Protein AF-A0A8H6X1Z1-F1 (afdb_monomer_lite)

Foldseek 3Di:
DDDDDDDDDDDDDDDDDDDDDDDDDDDDDDDDDPPPPPPPPDCVVVVVVVVVDPPPPPDDDDDDDDDDDDPPDPDPPPPPPPDDVLQVVVVVVVVVVVPDDPVVVVVVVVVVQVVCVVVVHDPVRVCCLLVPVDPCCVPDPVSVSVSVSCVPYPVVVVVLVCQLPPDDPDPPDPDDGDNGCNVVSVVVVVVVVVVVVVVVCVVCVVVVPDDPDPPPPDDDDDDDDDDDDD

Secondary structure (DSSP, 8-state):
--------------------PPP----PPPPP----------THHHHHHHHT----PPPPP-------------------PPPPHHHHHHHHHHHHHHTS-HHHHHHHHHHHHHHHHHTT--HHHHHHIIIIISHHHHH-HHHHHHHHHHHTSTHHHHHHHHHHSPPPS-SS--PPPP-TTHHHHHHHHHHHHHHHHHHHHHHHHHHH----SS----------------

Structure (mmCIF, N/CA/C/O backbone):
data_AF-A0A8H6X1Z1-F1
#
_entry.id   AF-A0A8H6X1Z1-F1
#
loop_
_atom_site.group_PDB
_atom_site.id
_atom_site.type_symbol
_atom_site.label_atom_id
_atom_site.label_alt_id
_atom_site.label_comp_id
_atom_site.label_asym_id
_atom_site.label_entity_id
_atom_site.label_seq_id
_atom_site.pdbx_PDB_ins_code
_atom_site.Cartn_x
_atom_site.Cartn_y
_atom_site.Cartn_z
_atom_site.occupancy
_atom_site.B_iso_or_equiv
_atom_site.auth_seq_id
_atom_site.auth_comp_id
_atom_site.auth_asym_id
_atom_site.auth_atom_id
_atom_site.pdbx_PDB_model_num
ATOM 1 N N . MET A 1 1 ? 0.550 -41.439 -60.221 1.00 40.28 1 MET A N 1
ATOM 2 C CA . MET A 1 1 ? 0.041 -40.427 -61.167 1.00 40.28 1 MET A CA 1
ATOM 3 C C . MET A 1 1 ? 0.025 -39.125 -60.383 1.00 40.28 1 MET A C 1
ATOM 5 O O . MET A 1 1 ? -0.785 -39.012 -59.480 1.00 40.28 1 MET A O 1
ATOM 9 N N . SER A 1 2 ? 1.140 -38.395 -60.352 1.00 43.31 2 SER A N 1
ATOM 10 C CA . SER A 1 2 ? 1.583 -37.434 -61.382 1.00 43.31 2 SER A CA 1
ATOM 11 C C . SER A 1 2 ? 0.678 -36.205 -61.398 1.00 43.31 2 SER A C 1
ATOM 13 O O . SER A 1 2 ? -0.503 -36.345 -61.687 1.00 43.31 2 SER A O 1
ATOM 15 N N . ALA A 1 3 ? 1.254 -35.058 -61.027 1.00 44.09 3 ALA A N 1
ATOM 16 C CA . ALA A 1 3 ? 1.284 -33.813 -61.812 1.00 44.09 3 ALA A CA 1
ATOM 17 C C . ALA A 1 3 ? 0.400 -32.767 -61.094 1.00 44.09 3 ALA A C 1
ATOM 19 O O . ALA A 1 3 ? -0.553 -33.152 -60.434 1.00 44.09 3 ALA A O 1
ATOM 20 N N . GLU A 1 4 ? 0.657 -31.464 -61.067 1.00 50.03 4 GLU A N 1
ATOM 21 C CA . GLU A 1 4 ? 1.572 -30.611 -61.820 1.00 50.03 4 GLU A CA 1
ATOM 22 C C . GLU A 1 4 ? 1.648 -29.251 -61.098 1.00 50.03 4 GLU A C 1
ATOM 24 O O . GLU A 1 4 ? 0.761 -28.898 -60.319 1.00 50.03 4 GLU A O 1
ATOM 29 N N . ALA A 1 5 ? 2.719 -28.506 -61.358 1.00 53.69 5 ALA A N 1
ATOM 30 C CA . ALA A 1 5 ? 2.888 -27.113 -60.970 1.00 53.69 5 ALA A CA 1
ATOM 31 C C . ALA A 1 5 ? 2.012 -26.178 -61.829 1.00 53.69 5 ALA A C 1
ATOM 33 O O . ALA A 1 5 ? 1.741 -26.491 -62.986 1.00 53.69 5 ALA A O 1
ATOM 34 N N . SER A 1 6 ? 1.668 -24.989 -61.322 1.00 59.91 6 SER A N 1
ATOM 35 C CA . SER A 1 6 ? 1.423 -23.832 -62.194 1.00 59.91 6 SER A CA 1
ATOM 36 C C . SER A 1 6 ? 1.838 -22.526 -61.520 1.00 59.91 6 SER A C 1
ATOM 38 O O . SER A 1 6 ? 1.185 -22.035 -60.599 1.00 59.91 6 SER A O 1
ATOM 40 N N . ASP A 1 7 ? 2.946 -22.010 -62.033 1.00 51.00 7 ASP A N 1
ATOM 41 C CA . ASP A 1 7 ? 3.397 -20.625 -62.012 1.00 51.00 7 ASP A CA 1
ATOM 42 C C . ASP A 1 7 ? 2.347 -19.663 -62.594 1.00 51.00 7 ASP A C 1
ATOM 44 O O . ASP A 1 7 ? 1.653 -20.012 -63.552 1.00 51.00 7 ASP A O 1
ATOM 48 N N . ALA A 1 8 ? 2.300 -18.434 -62.077 1.00 58.84 8 ALA A N 1
ATOM 49 C CA . ALA A 1 8 ? 1.779 -17.268 -62.794 1.00 58.84 8 ALA A CA 1
ATOM 50 C C . ALA A 1 8 ? 2.384 -15.976 -62.212 1.00 58.84 8 ALA A C 1
ATOM 52 O O . ALA A 1 8 ? 1.930 -15.446 -61.198 1.00 58.84 8 ALA A O 1
ATOM 53 N N . GLU A 1 9 ? 3.432 -15.506 -62.886 1.00 54.31 9 GLU A N 1
ATOM 54 C CA . GLU A 1 9 ? 4.041 -14.177 -62.797 1.00 54.31 9 GLU A CA 1
ATOM 55 C C . GLU A 1 9 ? 3.167 -13.050 -63.396 1.00 54.31 9 GLU A C 1
ATOM 57 O O . GLU A 1 9 ? 2.259 -13.304 -64.189 1.00 54.31 9 GLU A O 1
ATOM 62 N N . ALA A 1 10 ? 3.615 -11.813 -63.109 1.00 45.28 10 ALA A N 1
ATOM 63 C CA . ALA A 1 10 ? 3.478 -10.558 -63.874 1.00 45.28 10 ALA A CA 1
ATOM 64 C C . ALA A 1 10 ? 2.252 -9.670 -63.560 1.00 45.28 10 ALA A C 1
ATOM 66 O O . ALA A 1 10 ? 1.124 -10.135 -63.494 1.00 45.28 10 ALA A O 1
ATOM 67 N N . GLU A 1 11 ? 2.338 -8.343 -63.417 1.00 59.12 11 GLU A N 1
ATOM 68 C CA . GLU A 1 11 ? 3.419 -7.340 -63.364 1.00 59.12 11 GLU A CA 1
ATOM 69 C C . GLU A 1 11 ? 2.766 -5.989 -62.921 1.00 59.12 11 GLU A C 1
ATOM 71 O O . GLU A 1 11 ? 1.537 -5.918 -62.795 1.00 59.12 11 GLU A O 1
ATOM 76 N N . PRO A 1 12 ? 3.535 -4.911 -62.662 1.00 63.50 12 PRO A N 1
ATOM 77 C CA . PRO A 1 12 ? 3.129 -3.745 -61.875 1.00 63.50 12 PRO A CA 1
ATOM 78 C C . PRO A 1 12 ? 2.476 -2.626 -62.703 1.00 63.50 12 PRO A C 1
ATOM 80 O O . PRO A 1 12 ? 2.693 -2.495 -63.907 1.00 63.50 12 PRO A O 1
ATOM 83 N N . ARG A 1 13 ? 1.729 -1.727 -62.043 1.00 47.31 13 ARG A N 1
ATOM 84 C CA . ARG A 1 13 ? 1.228 -0.497 -62.678 1.00 47.31 13 ARG A CA 1
ATOM 85 C C . ARG A 1 13 ? 1.389 0.752 -61.806 1.00 47.31 13 ARG A C 1
ATOM 87 O O . ARG A 1 13 ? 0.625 0.991 -60.883 1.00 47.31 13 ARG A O 1
ATOM 94 N N . ALA A 1 14 ? 2.404 1.520 -62.200 1.00 50.72 14 ALA A N 1
ATOM 95 C CA . ALA A 1 14 ? 2.427 2.962 -62.453 1.00 50.72 14 ALA A CA 1
ATOM 96 C C . ALA A 1 14 ? 1.937 3.968 -61.386 1.00 50.72 14 ALA A C 1
ATOM 98 O O . ALA A 1 14 ? 0.754 4.109 -61.093 1.00 50.72 14 ALA A O 1
ATOM 99 N N . VAL A 1 15 ? 2.911 4.782 -60.971 1.00 51.88 15 VAL A N 1
ATOM 100 C CA . VAL A 1 15 ? 2.828 6.130 -60.380 1.00 51.88 15 VAL A CA 1
ATOM 101 C C . VAL A 1 15 ? 2.297 7.150 -61.412 1.00 51.88 15 VAL A C 1
ATOM 103 O O . VAL A 1 15 ? 2.558 6.991 -62.606 1.00 51.88 15 VAL A O 1
ATOM 106 N N . PRO A 1 16 ? 1.609 8.223 -60.978 1.00 57.78 16 PRO A N 1
ATOM 107 C CA . PRO A 1 16 ? 2.122 9.588 -61.219 1.00 57.78 16 PRO A CA 1
ATOM 108 C C . PRO A 1 16 ? 1.954 10.485 -59.966 1.00 57.78 16 PRO A C 1
ATOM 110 O O . PRO A 1 16 ? 0.946 10.414 -59.277 1.00 57.78 16 PRO A O 1
ATOM 113 N N . SER A 1 17 ? 2.990 11.175 -59.481 1.00 48.72 17 SER A N 1
ATOM 114 C CA . SER A 1 17 ? 3.613 12.423 -59.969 1.00 48.72 17 SER A CA 1
ATOM 115 C C . SER A 1 17 ? 2.935 13.702 -59.440 1.00 48.72 17 SER A C 1
ATOM 117 O O . SER A 1 17 ? 1.886 14.097 -59.926 1.00 48.72 17 SER A O 1
ATOM 119 N N . ALA A 1 18 ? 3.618 14.310 -58.460 1.00 47.62 18 ALA A N 1
ATOM 120 C CA . ALA A 1 18 ? 3.809 15.736 -58.154 1.00 47.62 18 ALA A CA 1
ATOM 121 C C . ALA A 1 18 ? 2.662 16.755 -58.338 1.00 47.62 18 ALA A C 1
ATOM 123 O O . ALA A 1 18 ? 2.270 17.041 -59.463 1.00 47.62 18 A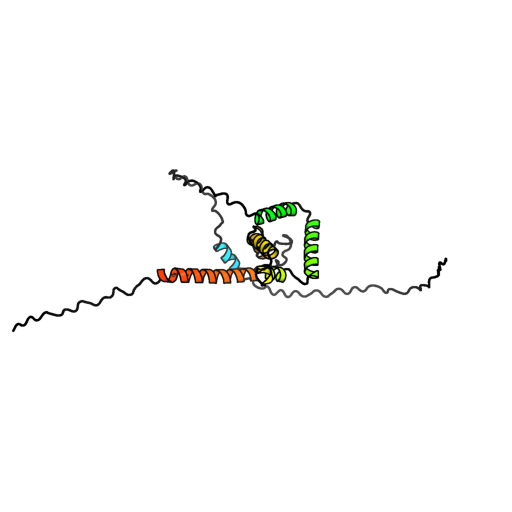LA A O 1
ATOM 124 N N . SER A 1 19 ? 2.335 17.467 -57.249 1.00 43.50 19 SER A N 1
ATOM 125 C CA . SER A 1 19 ? 2.234 18.940 -57.247 1.00 43.50 19 SER A CA 1
ATOM 126 C C . SER A 1 19 ? 2.095 19.514 -55.826 1.00 43.50 19 SER A C 1
ATOM 128 O O . SER A 1 19 ? 1.178 19.153 -55.094 1.00 43.50 19 SER A O 1
ATOM 130 N N . ASP A 1 20 ? 2.999 20.443 -55.514 1.00 46.75 20 ASP A N 1
ATOM 131 C CA . ASP A 1 20 ? 2.788 21.689 -54.766 1.00 46.75 20 ASP A CA 1
ATOM 132 C C . ASP A 1 20 ? 2.433 21.675 -53.270 1.00 46.75 20 ASP A C 1
ATOM 134 O O . ASP A 1 20 ? 1.284 21.739 -52.841 1.00 46.75 20 ASP A O 1
ATOM 138 N N . THR A 1 21 ? 3.493 21.789 -52.468 1.00 58.75 21 THR A N 1
ATOM 139 C CA . THR A 1 21 ? 3.505 22.498 -51.180 1.00 58.75 21 THR A CA 1
ATOM 140 C C . THR A 1 21 ? 3.490 24.024 -51.368 1.00 58.75 21 THR A C 1
ATOM 142 O O . THR A 1 21 ? 4.414 24.552 -51.993 1.00 58.75 21 THR A O 1
ATOM 145 N N . PRO A 1 22 ? 2.544 24.759 -50.755 1.00 68.12 22 PRO A N 1
ATOM 146 C CA . PRO A 1 22 ? 2.687 26.185 -50.455 1.00 68.12 22 PRO A CA 1
ATOM 147 C C . PRO A 1 22 ? 3.369 26.435 -49.085 1.00 68.12 22 PRO A C 1
ATOM 149 O O . PRO A 1 22 ? 3.413 25.536 -48.242 1.00 68.12 22 PRO A O 1
ATOM 152 N N . PRO A 1 23 ? 3.923 27.643 -48.852 1.00 58.22 23 PRO A N 1
ATOM 153 C CA . PRO A 1 23 ? 4.777 27.939 -47.705 1.00 58.22 23 PRO A CA 1
ATOM 154 C C . PRO A 1 23 ? 4.014 28.310 -46.422 1.00 58.22 23 PRO A C 1
ATOM 156 O O . PRO A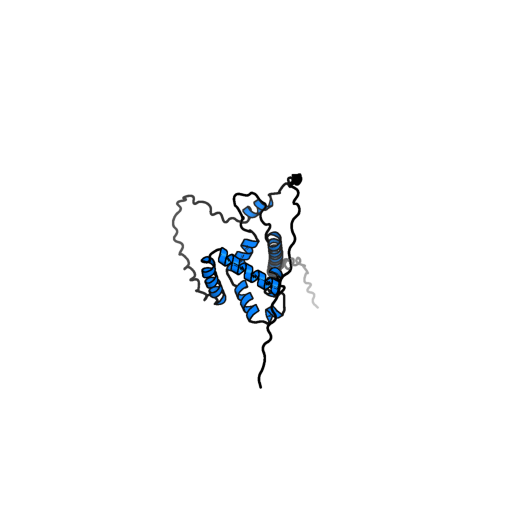 1 23 ? 2.959 28.937 -46.443 1.00 58.22 23 PRO A O 1
ATOM 159 N N . THR A 1 24 ? 4.652 27.953 -45.308 1.00 51.38 24 THR A N 1
ATOM 160 C CA . THR A 1 24 ? 4.590 28.485 -43.939 1.00 51.38 24 THR A CA 1
ATOM 161 C C . THR A 1 24 ? 3.801 29.781 -43.716 1.00 51.38 24 THR A C 1
ATOM 163 O O . THR A 1 24 ? 4.173 30.846 -44.201 1.00 51.38 24 THR A O 1
ATOM 166 N N . THR A 1 25 ? 2.817 29.718 -42.815 1.00 54.53 25 THR A N 1
ATOM 167 C CA . THR A 1 25 ? 2.444 30.828 -41.923 1.00 54.53 25 THR A CA 1
ATOM 168 C C . THR A 1 25 ? 2.326 30.247 -40.513 1.00 54.53 25 THR A C 1
ATOM 170 O O . THR A 1 25 ? 1.416 29.477 -40.229 1.00 54.53 25 THR A O 1
ATOM 173 N N . GLN A 1 26 ? 3.313 30.532 -39.659 1.00 47.84 26 GLN A N 1
ATOM 174 C CA . GLN A 1 26 ? 3.228 30.270 -38.223 1.00 47.84 26 GLN A CA 1
ATOM 175 C C . GLN A 1 26 ? 2.317 31.340 -37.614 1.00 47.84 26 GLN A C 1
ATOM 177 O O . GLN A 1 26 ? 2.722 32.494 -37.495 1.00 47.84 26 GLN A O 1
ATOM 182 N N . GLU A 1 27 ? 1.092 30.968 -37.247 1.00 52.59 27 GLU A N 1
ATOM 183 C CA . GLU A 1 27 ? 0.306 31.734 -36.282 1.00 52.59 27 GLU A CA 1
ATOM 184 C C . GLU A 1 27 ? 0.806 31.394 -34.876 1.00 52.59 27 GLU A C 1
ATOM 186 O O . GLU A 1 27 ? 0.677 30.267 -34.395 1.00 52.59 27 GLU A O 1
ATOM 191 N N . THR A 1 28 ? 1.424 32.378 -34.233 1.00 61.78 28 THR A N 1
ATOM 192 C CA . THR A 1 28 ? 1.761 32.347 -32.812 1.00 61.78 28 THR A CA 1
ATOM 193 C C . THR A 1 28 ? 0.459 32.372 -31.999 1.00 61.78 28 THR A C 1
ATOM 195 O O . THR A 1 28 ? -0.336 33.295 -32.190 1.00 61.78 28 THR A O 1
ATOM 198 N N . PRO A 1 29 ? 0.208 31.405 -31.097 1.00 70.50 29 PRO A N 1
ATOM 199 C CA . PRO A 1 29 ? -0.958 31.444 -30.220 1.00 70.50 29 PRO A CA 1
ATOM 200 C C . PRO A 1 29 ? -0.905 32.672 -29.295 1.00 70.50 29 PRO A C 1
ATOM 202 O O . PRO A 1 29 ? 0.182 32.997 -28.808 1.00 70.50 29 PRO A O 1
ATOM 205 N N . PRO A 1 30 ? -2.037 33.348 -29.026 1.00 67.38 30 PRO A N 1
ATOM 206 C CA . PRO A 1 30 ? -2.081 34.433 -28.053 1.00 67.38 30 PRO A CA 1
ATOM 207 C C . PRO A 1 30 ? -1.704 33.907 -26.664 1.00 67.38 30 PRO A C 1
ATOM 209 O O . PRO A 1 30 ? -2.215 32.876 -26.216 1.00 67.38 30 PRO A O 1
ATOM 212 N N . GLU A 1 31 ? -0.779 34.607 -26.005 1.00 63.84 31 GLU A N 1
ATOM 213 C CA . GLU A 1 31 ? -0.385 34.320 -24.628 1.00 63.84 31 GLU A CA 1
ATOM 214 C C . GLU A 1 31 ? -1.616 34.392 -23.710 1.00 63.84 31 GLU A C 1
ATOM 216 O O . GLU A 1 31 ? -2.388 35.350 -23.802 1.00 63.84 31 GLU A O 1
ATOM 221 N N . PRO A 1 32 ? -1.836 33.400 -22.829 1.00 65.00 32 PRO A N 1
ATOM 222 C CA . PRO A 1 32 ? -2.897 33.493 -21.842 1.00 65.00 32 PRO A CA 1
ATOM 223 C C . PRO A 1 32 ? -2.551 34.593 -20.835 1.00 65.00 32 PRO A C 1
ATOM 225 O O . PRO A 1 32 ? -1.520 34.521 -20.163 1.00 65.00 32 PRO A O 1
ATOM 228 N N . GLU A 1 33 ? -3.427 35.591 -20.720 1.00 63.16 33 GLU A N 1
ATOM 229 C CA . GLU A 1 33 ? -3.426 36.546 -19.614 1.00 63.16 33 GLU A CA 1
ATOM 230 C C . GLU A 1 33 ? -3.560 35.755 -18.306 1.00 63.16 33 GLU A C 1
ATOM 232 O O . GLU A 1 33 ? -4.599 35.165 -18.004 1.00 63.16 33 GLU A O 1
ATOM 237 N N . ILE A 1 34 ? -2.459 35.660 -17.561 1.00 52.88 34 ILE A N 1
ATOM 238 C CA . ILE A 1 34 ? -2.445 35.064 -16.230 1.00 52.88 34 ILE A CA 1
ATOM 239 C C . ILE A 1 34 ? -3.029 36.120 -15.297 1.00 52.88 34 ILE A C 1
ATOM 241 O O . ILE A 1 34 ? -2.318 37.015 -14.843 1.00 52.88 34 ILE A O 1
ATOM 245 N N . ASP A 1 35 ? -4.331 36.010 -15.053 1.00 54.47 35 ASP A N 1
ATOM 246 C CA . ASP A 1 35 ? -5.028 36.715 -13.984 1.00 54.47 35 ASP A CA 1
ATOM 247 C C . ASP A 1 35 ? -4.447 36.231 -12.647 1.00 54.47 35 ASP A C 1
ATOM 249 O O . ASP A 1 35 ? -4.681 35.105 -12.195 1.00 54.47 35 ASP A O 1
ATOM 253 N N . SER A 1 36 ? -3.548 37.034 -12.081 1.00 54.12 36 SER A N 1
ATOM 254 C CA . SER A 1 36 ? -2.911 36.774 -10.797 1.00 54.12 36 SER A CA 1
ATOM 255 C C . SER A 1 36 ? -3.883 37.140 -9.679 1.00 54.12 36 SER A C 1
ATOM 257 O O . SER A 1 36 ? -3.723 38.156 -9.002 1.00 54.12 36 SER A O 1
ATOM 259 N N . GLU A 1 37 ? -4.895 36.300 -9.478 1.00 54.69 37 GLU A N 1
ATOM 260 C CA . GLU A 1 37 ? -5.553 36.202 -8.182 1.00 54.69 37 GLU A CA 1
ATOM 261 C C . GLU A 1 37 ? -4.543 35.556 -7.225 1.00 54.69 37 GLU A C 1
ATOM 263 O O . GLU A 1 37 ? -4.390 34.334 -7.157 1.00 54.69 37 GLU A O 1
ATOM 268 N N . ASP A 1 38 ? -3.776 36.404 -6.538 1.00 53.59 38 ASP A N 1
ATOM 269 C CA . ASP A 1 38 ? -2.970 36.024 -5.384 1.00 53.59 38 ASP A CA 1
ATOM 270 C C . ASP A 1 38 ? -3.917 35.493 -4.294 1.00 53.59 38 ASP A C 1
ATOM 272 O O . ASP A 1 38 ? -4.367 36.220 -3.406 1.00 53.59 38 ASP A O 1
ATOM 276 N N . GLU A 1 39 ? -4.252 34.202 -4.382 1.00 57.88 39 GLU A N 1
ATOM 277 C CA . GLU A 1 39 ? -4.865 33.445 -3.297 1.00 57.88 39 GLU A CA 1
ATOM 278 C C . GLU A 1 39 ? -3.939 33.554 -2.081 1.00 57.88 39 GLU A C 1
ATOM 280 O O . GLU A 1 39 ? -2.865 32.948 -2.018 1.00 57.88 39 GLU A O 1
ATOM 285 N N . TYR A 1 40 ? -4.362 34.374 -1.120 1.00 55.81 40 TYR A N 1
ATOM 286 C CA . TYR A 1 40 ? -3.768 34.528 0.200 1.00 55.81 40 TYR A CA 1
ATOM 287 C C . TYR A 1 40 ? -3.739 33.160 0.897 1.00 55.81 40 TYR A C 1
ATOM 289 O O . TYR A 1 40 ? -4.720 32.729 1.502 1.00 55.81 40 TYR A O 1
ATOM 297 N N . TYR A 1 41 ? -2.622 32.442 0.754 1.00 54.75 41 TYR A N 1
ATOM 298 C CA . TYR A 1 41 ? -2.394 31.166 1.425 1.00 54.75 41 TYR A CA 1
ATOM 299 C C . TYR A 1 41 ? -2.240 31.419 2.926 1.00 54.75 41 TYR A C 1
ATOM 301 O O . TYR A 1 41 ? -1.225 31.944 3.388 1.00 54.75 41 TYR A O 1
ATOM 309 N N . ASP A 1 42 ? -3.269 31.039 3.678 1.00 62.78 42 ASP A N 1
ATOM 310 C CA . ASP A 1 42 ? -3.260 31.007 5.133 1.00 62.78 42 ASP A CA 1
ATOM 311 C C . ASP A 1 42 ? -2.271 29.932 5.614 1.00 62.78 42 ASP A C 1
ATOM 313 O O . ASP A 1 42 ? -2.540 28.731 5.560 1.00 62.78 42 ASP A O 1
ATOM 317 N N . ASN A 1 43 ? -1.087 30.370 6.049 1.00 53.41 43 ASN A N 1
ATOM 318 C CA . ASN A 1 43 ? -0.023 29.492 6.540 1.00 53.41 43 ASN A CA 1
ATOM 319 C C . ASN A 1 43 ? -0.192 29.107 8.024 1.00 53.41 43 ASN A C 1
ATOM 321 O O . ASN A 1 43 ? 0.749 28.603 8.643 1.00 53.41 43 ASN A O 1
ATOM 325 N N . SER A 1 44 ? -1.363 29.357 8.622 1.00 64.56 44 SER A N 1
ATOM 326 C CA . SER A 1 44 ? -1.634 29.027 10.027 1.00 64.56 44 SER A CA 1
ATOM 327 C C . SER A 1 44 ? -1.634 27.517 10.300 1.00 64.56 44 SER A C 1
ATOM 329 O O . SER A 1 44 ? -1.200 27.095 11.374 1.00 64.56 44 SER A O 1
ATOM 331 N N . GLU A 1 45 ? -2.002 26.683 9.320 1.00 55.41 45 GLU A N 1
ATOM 332 C CA . GLU A 1 45 ? -1.960 25.220 9.464 1.00 55.41 45 GLU A CA 1
ATOM 333 C C . GLU A 1 45 ? -0.532 24.646 9.465 1.00 55.41 45 GLU A C 1
ATOM 335 O O . GLU A 1 45 ? -0.276 23.630 10.115 1.00 55.41 45 GLU A O 1
ATOM 340 N N . GLU A 1 46 ? 0.423 25.289 8.780 1.00 57.06 46 GLU A N 1
ATOM 341 C CA . GLU A 1 46 ? 1.821 24.835 8.766 1.00 57.06 46 GLU A CA 1
ATOM 342 C C . GLU A 1 46 ? 2.498 25.096 10.124 1.00 57.06 46 GLU A C 1
ATOM 344 O O . GLU A 1 46 ? 3.225 24.235 10.623 1.00 57.06 46 GLU A O 1
ATOM 349 N N . MET A 1 47 ? 2.159 26.213 10.788 1.00 54.94 47 MET A N 1
ATOM 350 C CA . MET A 1 47 ? 2.617 26.503 12.155 1.00 54.94 47 MET A CA 1
ATOM 351 C C . MET A 1 47 ? 2.016 25.566 13.209 1.00 54.94 47 MET A C 1
ATOM 353 O O . MET A 1 47 ? 2.682 25.254 14.197 1.00 54.94 47 MET A O 1
ATOM 357 N N . LEU A 1 48 ? 0.788 25.075 13.012 1.00 58.47 48 LEU A N 1
ATOM 358 C CA . LEU A 1 48 ? 0.183 24.138 13.961 1.00 58.47 48 LEU A CA 1
ATOM 359 C C . LEU A 1 48 ? 0.890 22.772 13.929 1.00 58.47 48 LEU A C 1
ATOM 361 O O . LEU A 1 48 ? 1.082 22.147 14.969 1.00 58.47 48 LEU A O 1
ATOM 365 N N . TRP A 1 49 ? 1.331 22.315 12.752 1.00 53.69 49 TRP A N 1
ATOM 366 C CA . TRP A 1 49 ? 1.971 21.003 12.610 1.00 53.69 49 TRP A CA 1
ATOM 367 C C . TRP A 1 49 ? 3.409 20.954 13.157 1.00 53.69 49 TRP A C 1
ATOM 369 O O . TRP A 1 49 ? 3.854 19.896 13.601 1.00 53.69 49 TRP A O 1
ATOM 379 N N . GLU A 1 50 ? 4.127 22.083 13.188 1.00 56.97 50 GLU A N 1
ATOM 380 C CA . GLU A 1 50 ? 5.433 22.177 13.863 1.00 56.97 50 GLU A CA 1
ATOM 381 C C . GLU A 1 50 ? 5.309 22.117 15.394 1.00 56.97 50 GLU A C 1
ATOM 383 O O . GLU A 1 50 ? 6.160 21.520 16.052 1.00 56.97 50 GLU A O 1
ATOM 388 N N . ALA A 1 51 ? 4.223 22.645 15.968 1.00 58.34 51 ALA A N 1
ATOM 389 C CA . ALA A 1 51 ? 3.983 22.599 17.413 1.00 58.34 51 ALA A CA 1
ATOM 390 C C . ALA A 1 51 ? 3.684 21.180 17.940 1.00 58.34 51 ALA A C 1
ATOM 392 O O . ALA A 1 51 ? 3.962 20.876 19.098 1.00 58.34 51 ALA A O 1
ATOM 393 N N . LEU A 1 52 ? 3.150 20.298 17.091 1.00 56.72 52 LEU A N 1
ATOM 394 C CA . LEU A 1 52 ? 2.825 18.907 17.431 1.00 56.72 52 LEU A CA 1
ATOM 395 C C . LEU A 1 52 ? 3.993 17.924 17.229 1.00 56.72 52 LEU A C 1
ATOM 397 O O . LEU A 1 52 ? 3.824 16.731 17.476 1.00 56.72 52 LEU A O 1
ATOM 401 N N . ASN A 1 53 ? 5.174 18.391 16.806 1.00 55.62 53 ASN A N 1
ATOM 402 C CA . ASN A 1 53 ? 6.315 17.524 16.505 1.00 55.62 53 ASN A CA 1
ATOM 403 C C . ASN A 1 53 ? 7.595 17.956 17.257 1.00 55.62 53 ASN A C 1
ATOM 405 O O . ASN A 1 53 ? 8.522 18.494 16.647 1.00 55.62 53 ASN A O 1
ATOM 409 N N . PRO A 1 54 ? 7.691 17.726 18.583 1.00 53.44 54 PRO A N 1
ATOM 410 C CA . PRO A 1 54 ? 8.803 18.198 19.416 1.00 53.44 54 PRO A CA 1
ATOM 411 C C . PRO A 1 54 ? 10.133 17.441 19.217 1.00 53.44 54 PRO A C 1
ATOM 413 O O . PRO A 1 54 ? 11.050 17.587 20.019 1.00 53.44 54 PRO A O 1
ATOM 416 N N . SER A 1 55 ? 10.310 16.661 18.148 1.00 48.22 55 SER A N 1
ATOM 417 C CA . SER A 1 55 ? 11.512 15.838 17.923 1.00 48.22 55 SER A CA 1
ATOM 418 C C . SER A 1 55 ? 12.770 16.608 17.487 1.00 48.22 55 SER A C 1
ATOM 420 O O . SER A 1 55 ? 13.665 16.021 16.880 1.00 48.22 55 SER A O 1
ATOM 422 N N . ARG A 1 56 ? 12.896 17.903 17.803 1.00 47.12 56 ARG A N 1
ATOM 423 C CA . ARG A 1 56 ? 14.200 18.576 17.756 1.00 47.12 56 ARG A CA 1
ATOM 424 C C . ARG A 1 56 ? 14.860 18.415 19.131 1.00 47.12 56 ARG A C 1
ATOM 426 O O . ARG A 1 56 ? 14.444 19.110 20.055 1.00 47.12 56 ARG A O 1
ATOM 433 N N . PRO A 1 57 ? 15.865 17.536 19.299 1.00 54.72 57 PRO A N 1
ATOM 434 C CA . PRO A 1 57 ? 16.571 17.444 20.570 1.00 54.72 57 PRO A CA 1
ATOM 435 C C . PRO A 1 57 ? 17.228 18.801 20.877 1.00 54.72 57 PRO A C 1
ATOM 437 O O . PRO A 1 57 ? 17.844 19.390 19.977 1.00 54.72 57 PRO A O 1
ATOM 440 N N . PRO A 1 58 ? 17.083 19.344 22.099 1.00 48.28 58 PRO A N 1
ATOM 441 C CA . PRO A 1 58 ? 17.800 20.548 22.485 1.00 48.28 58 PRO A CA 1
ATOM 442 C C . PRO A 1 58 ? 19.307 20.272 22.454 1.00 48.28 58 PRO A C 1
ATOM 444 O O . PRO A 1 58 ? 19.775 19.238 22.930 1.00 48.28 58 PRO A O 1
ATOM 447 N N . SER A 1 59 ? 20.068 21.196 21.864 1.00 49.81 59 SER A N 1
ATOM 448 C CA . SER A 1 59 ? 21.532 21.161 21.885 1.00 49.81 59 SER A CA 1
ATOM 449 C C . SER A 1 59 ? 22.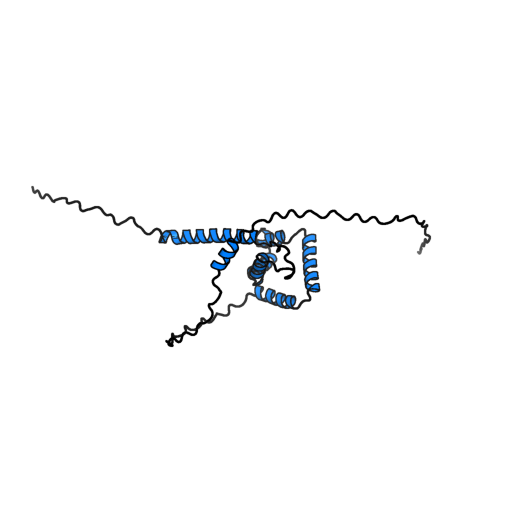049 21.047 23.327 1.00 49.81 59 SER A C 1
ATOM 451 O O . SER A 1 59 ? 21.522 21.737 24.204 1.00 49.81 59 SER A O 1
ATOM 453 N N . PRO A 1 60 ? 23.090 20.238 23.587 1.00 48.44 60 PRO A N 1
ATOM 454 C CA . PRO A 1 60 ? 23.579 20.008 24.939 1.00 48.44 60 PRO A CA 1
ATOM 455 C C . PRO A 1 60 ? 24.264 21.265 25.483 1.00 48.44 60 PRO A C 1
ATOM 457 O O . PRO A 1 60 ? 25.293 21.710 24.973 1.00 48.44 60 PRO A O 1
ATOM 460 N N . THR A 1 61 ? 23.700 21.839 26.542 1.00 46.09 61 THR A N 1
ATOM 461 C CA . THR A 1 61 ? 24.426 22.744 27.438 1.00 46.09 61 THR A CA 1
ATOM 462 C C . THR A 1 61 ? 25.270 21.910 28.402 1.00 46.09 61 THR A C 1
ATOM 464 O O . THR A 1 61 ? 24.738 20.949 28.960 1.00 46.09 61 THR A O 1
ATOM 467 N N . PRO A 1 62 ? 26.546 22.253 28.656 1.00 44.50 62 PRO A N 1
ATOM 468 C CA . PRO A 1 62 ? 27.356 21.530 29.623 1.00 44.50 62 PRO A CA 1
ATOM 469 C C . PRO A 1 62 ? 26.907 21.933 31.031 1.00 44.50 62 PRO A C 1
ATOM 471 O O . PRO A 1 62 ? 27.224 23.024 31.503 1.00 44.50 62 PRO A O 1
ATOM 474 N N . SER A 1 63 ? 26.138 21.066 31.686 1.00 44.88 63 SER A N 1
ATOM 475 C CA . SER A 1 63 ? 25.849 21.169 33.114 1.00 44.88 63 SER A CA 1
ATOM 476 C C . SER A 1 63 ? 26.539 20.006 33.811 1.00 44.88 63 SER A C 1
ATOM 478 O O . SER A 1 63 ? 26.204 18.847 33.594 1.00 44.88 63 SER A O 1
ATOM 480 N N . ILE A 1 64 ? 27.574 20.351 34.572 1.00 52.94 64 ILE A N 1
ATOM 481 C CA . ILE A 1 64 ? 28.262 19.479 35.516 1.00 52.94 64 ILE A CA 1
ATOM 482 C C . ILE A 1 64 ? 27.276 19.259 36.662 1.00 52.94 64 ILE A C 1
ATOM 484 O O . ILE A 1 64 ? 27.016 20.195 37.416 1.00 52.94 64 ILE A O 1
ATOM 488 N N . HIS A 1 65 ? 26.704 18.063 36.759 1.00 46.28 65 HIS A N 1
ATOM 489 C CA . HIS A 1 65 ? 25.985 17.623 37.946 1.00 46.28 65 HIS A CA 1
ATOM 490 C C . HIS A 1 65 ? 26.232 16.135 38.179 1.00 46.28 65 HIS A C 1
ATOM 492 O O . HIS A 1 65 ? 26.287 15.355 37.232 1.00 46.28 65 HIS A O 1
ATOM 498 N N . ASP A 1 66 ? 26.468 15.841 39.454 1.00 50.09 66 ASP A N 1
ATOM 499 C CA . ASP A 1 66 ? 27.030 14.630 40.034 1.00 50.09 66 ASP A CA 1
ATOM 500 C C . ASP A 1 66 ? 26.400 13.314 39.564 1.00 50.09 66 ASP A C 1
ATOM 502 O O . ASP A 1 66 ? 25.184 13.182 39.429 1.00 50.09 66 ASP A O 1
ATOM 506 N N . GLU A 1 67 ? 27.285 12.340 39.355 1.00 56.16 67 GLU A N 1
ATOM 507 C CA . GLU A 1 67 ? 26.987 10.947 39.047 1.00 56.16 67 GLU A CA 1
ATOM 508 C C . GLU A 1 67 ? 26.395 10.256 40.284 1.00 56.16 67 GLU A C 1
ATOM 510 O O . GLU A 1 67 ? 27.117 9.874 41.207 1.00 56.16 67 GLU A O 1
ATOM 515 N N . GLU A 1 68 ? 25.075 10.081 40.303 1.00 56.12 68 GLU A N 1
ATOM 516 C CA . GLU A 1 68 ? 24.447 9.009 41.073 1.00 56.12 68 GLU A CA 1
ATOM 517 C C . GLU A 1 68 ? 24.204 7.835 40.114 1.00 56.12 68 GLU A C 1
ATOM 519 O O . GLU A 1 68 ? 23.374 7.913 39.210 1.00 56.12 68 GLU A O 1
ATOM 524 N N . ASP A 1 69 ? 25.003 6.776 40.289 1.00 54.78 69 ASP A N 1
ATOM 525 C CA . ASP A 1 69 ? 24.908 5.480 39.607 1.00 54.78 69 ASP A CA 1
ATOM 526 C C . ASP A 1 69 ? 23.523 4.854 39.858 1.00 54.78 69 ASP A C 1
ATOM 528 O O . ASP A 1 69 ? 23.303 4.120 40.827 1.00 54.78 69 ASP A O 1
ATOM 532 N N . GLU A 1 70 ? 22.565 5.153 38.982 1.00 64.81 70 GLU A N 1
ATOM 533 C CA . GLU A 1 70 ? 21.312 4.414 38.884 1.00 64.81 70 GLU A CA 1
ATOM 534 C C . GLU A 1 70 ? 21.609 3.070 38.186 1.00 64.81 70 GLU A C 1
ATOM 536 O O . GLU A 1 70 ? 22.159 3.066 37.078 1.00 64.81 70 GLU A O 1
ATOM 541 N N . PRO A 1 71 ? 21.312 1.910 38.805 1.00 58.06 71 PRO A N 1
ATOM 542 C CA . PRO A 1 71 ? 21.551 0.618 38.179 1.00 58.06 71 PRO A CA 1
ATOM 543 C C . PRO A 1 71 ? 20.743 0.519 36.884 1.00 58.06 71 PRO A C 1
ATOM 545 O O . PRO A 1 71 ? 19.520 0.416 36.925 1.00 58.06 71 PRO A O 1
ATOM 548 N N . LEU A 1 72 ? 21.442 0.555 35.746 1.00 57.62 72 LEU A N 1
ATOM 549 C CA . LEU A 1 72 ? 20.877 0.317 34.421 1.00 57.62 72 LEU A CA 1
ATOM 550 C C . LEU A 1 72 ? 20.035 -0.960 34.471 1.00 57.62 72 LEU A C 1
ATOM 552 O O . LEU A 1 72 ? 20.578 -2.053 34.664 1.00 57.62 72 LEU A O 1
ATOM 556 N N . GLU A 1 73 ? 18.717 -0.818 34.315 1.00 57.88 73 GLU A N 1
ATOM 557 C CA . GLU A 1 73 ? 17.851 -1.969 34.096 1.00 57.88 73 GLU A CA 1
ATOM 558 C C . GLU A 1 73 ? 18.420 -2.764 32.912 1.00 57.88 73 GLU A C 1
ATOM 560 O O . GLU A 1 73 ? 18.804 -2.162 31.899 1.00 57.88 73 GLU A O 1
ATOM 565 N N . PRO A 1 74 ? 18.572 -4.094 33.043 1.00 47.38 74 PRO A N 1
ATOM 566 C CA . PRO A 1 74 ? 19.133 -4.904 31.977 1.00 47.38 74 PRO A CA 1
ATOM 567 C C . PRO A 1 74 ? 18.284 -4.681 30.731 1.00 47.38 74 PRO A C 1
ATOM 569 O O . PRO A 1 74 ? 17.078 -4.916 30.758 1.00 47.38 74 PRO A O 1
ATOM 572 N N . ALA A 1 75 ? 18.929 -4.181 29.673 1.00 57.81 75 ALA A N 1
ATOM 573 C CA . ALA A 1 75 ? 18.323 -3.990 28.368 1.00 57.81 75 ALA A CA 1
ATOM 574 C C . ALA A 1 75 ? 17.529 -5.250 28.029 1.00 57.81 75 ALA A C 1
ATOM 576 O O . ALA A 1 75 ? 18.118 -6.328 27.940 1.00 57.81 75 ALA A O 1
ATOM 577 N N . GLU A 1 76 ? 16.206 -5.108 27.917 1.00 57.03 76 GLU A N 1
ATOM 578 C CA . GLU A 1 76 ? 15.334 -6.195 27.503 1.00 57.03 76 GLU A CA 1
ATOM 579 C C . GLU A 1 76 ? 15.920 -6.772 26.216 1.00 57.03 76 GLU A C 1
ATOM 581 O O . GLU A 1 76 ? 16.009 -6.087 25.191 1.00 57.03 76 GLU A O 1
ATOM 586 N N . GLU A 1 77 ? 16.418 -8.006 26.303 1.00 54.03 77 GLU A N 1
ATOM 587 C CA . GLU A 1 77 ? 16.855 -8.770 25.150 1.00 54.03 77 GLU A CA 1
ATOM 588 C C . GLU A 1 77 ? 15.643 -8.828 24.220 1.00 54.03 77 GLU A C 1
ATOM 590 O O . GLU A 1 77 ? 14.657 -9.500 24.520 1.00 54.03 77 GLU A O 1
ATOM 595 N N . GLN A 1 78 ? 15.675 -8.046 23.135 1.00 54.44 78 GLN A N 1
ATOM 596 C CA . GLN A 1 78 ? 14.699 -8.161 22.061 1.00 54.44 78 GLN A CA 1
ATOM 597 C C . GLN A 1 78 ? 14.766 -9.607 21.595 1.00 54.44 78 GLN A C 1
ATOM 599 O O . GLN A 1 78 ? 15.716 -9.995 20.918 1.00 54.44 78 GLN A O 1
ATOM 604 N N . GLU A 1 79 ? 13.794 -10.415 22.019 1.00 49.75 79 GLU A N 1
ATOM 605 C CA . GLU A 1 79 ? 13.627 -11.763 21.508 1.00 49.75 79 GLU A CA 1
ATOM 606 C C . GLU A 1 79 ? 13.607 -11.647 19.982 1.00 49.75 79 GLU A C 1
ATOM 608 O O . GLU A 1 79 ? 12.760 -10.944 19.424 1.00 49.75 79 GLU A O 1
ATOM 613 N N . ASP A 1 80 ? 14.579 -12.280 19.318 1.00 58.44 80 ASP A N 1
ATOM 614 C CA . ASP A 1 80 ? 14.659 -12.377 17.863 1.00 58.44 80 ASP A CA 1
ATOM 615 C C . ASP A 1 80 ? 13.404 -13.110 17.368 1.00 58.44 80 ASP A C 1
ATOM 617 O O . ASP A 1 80 ? 13.383 -14.333 17.190 1.00 58.44 80 ASP A O 1
ATOM 621 N N . VAL A 1 81 ? 12.309 -12.368 17.189 1.00 63.34 81 VAL A N 1
ATOM 622 C CA . VAL A 1 81 ? 11.077 -12.897 16.618 1.00 63.34 81 VAL A CA 1
ATOM 623 C C . VAL A 1 81 ? 11.431 -13.333 15.199 1.00 63.34 81 VAL A C 1
ATOM 625 O O . VAL A 1 81 ? 11.829 -12.489 14.389 1.00 63.34 81 VAL A O 1
ATOM 628 N N . PRO A 1 82 ? 11.309 -14.631 14.866 1.00 66.25 82 PRO A N 1
ATOM 629 C CA . PRO A 1 82 ? 11.718 -15.124 13.564 1.00 66.25 82 PRO A CA 1
ATOM 630 C C . PRO A 1 82 ? 10.941 -14.384 12.478 1.00 66.25 82 PRO A C 1
ATOM 632 O O . PRO A 1 82 ? 9.707 -14.416 12.437 1.00 66.25 82 PRO A O 1
ATOM 635 N N . GLU A 1 83 ? 11.685 -13.697 11.610 1.00 69.44 83 GLU A N 1
ATOM 636 C CA . GLU A 1 83 ? 11.112 -12.876 10.554 1.00 69.44 83 GLU A CA 1
ATOM 637 C C . GLU A 1 83 ? 10.191 -13.725 9.676 1.00 69.44 83 GLU A C 1
ATOM 639 O O . GLU A 1 83 ? 10.529 -14.826 9.228 1.00 69.44 83 GLU A O 1
ATOM 644 N N . SER A 1 84 ? 8.987 -13.210 9.439 1.00 78.62 84 SER A N 1
ATOM 645 C CA . SER A 1 84 ? 8.011 -13.921 8.632 1.00 78.62 84 SER A CA 1
ATOM 646 C C . SER A 1 84 ? 8.571 -14.171 7.223 1.00 78.62 84 SER A C 1
ATOM 648 O O . SER A 1 84 ? 9.090 -13.236 6.602 1.00 78.62 84 SER A O 1
ATOM 650 N N . PRO A 1 85 ? 8.418 -15.380 6.644 1.00 81.56 85 PRO A N 1
ATOM 651 C CA . PRO A 1 85 ? 8.958 -15.694 5.316 1.00 81.56 85 PRO A CA 1
ATOM 652 C C . PRO A 1 85 ? 8.434 -14.755 4.215 1.00 81.56 85 PRO A C 1
ATOM 654 O O . PRO A 1 85 ? 9.073 -14.594 3.173 1.00 81.56 85 PRO A O 1
ATOM 657 N N . PHE A 1 86 ? 7.282 -14.113 4.443 1.00 79.81 86 PHE A N 1
ATOM 658 C CA . PHE A 1 86 ? 6.706 -13.114 3.542 1.00 79.81 86 PHE A CA 1
ATOM 659 C C . PHE A 1 86 ? 7.574 -11.853 3.449 1.00 79.81 86 PHE A C 1
ATOM 661 O O . PHE A 1 86 ? 7.828 -11.367 2.346 1.00 79.81 86 PHE A O 1
ATOM 668 N N . VAL A 1 87 ? 8.051 -11.356 4.592 1.00 81.00 87 VAL A N 1
ATOM 669 C CA . VAL A 1 87 ? 8.858 -10.131 4.693 1.00 81.00 87 VAL A CA 1
ATOM 670 C C . VAL A 1 87 ? 10.243 -10.375 4.100 1.00 81.00 87 VAL A C 1
ATOM 672 O O . VAL A 1 87 ? 10.694 -9.602 3.255 1.00 81.00 87 VAL A O 1
ATOM 675 N N . ALA A 1 88 ? 10.851 -11.526 4.409 1.00 86.19 88 ALA A N 1
ATOM 676 C CA . ALA A 1 88 ? 12.144 -11.923 3.857 1.00 86.19 88 ALA A CA 1
ATOM 677 C C . ALA A 1 88 ? 12.140 -11.975 2.316 1.00 86.19 88 ALA A C 1
ATOM 679 O O . ALA A 1 88 ? 13.060 -11.478 1.664 1.00 86.19 88 ALA A O 1
ATOM 680 N N . ARG A 1 89 ? 11.082 -12.528 1.697 1.00 87.88 89 ARG A N 1
ATOM 681 C CA . ARG A 1 89 ? 10.964 -12.562 0.228 1.00 87.88 89 ARG A CA 1
ATOM 682 C C . ARG A 1 89 ? 10.914 -11.158 -0.373 1.00 87.88 89 ARG A C 1
ATOM 684 O O . ARG A 1 89 ? 11.579 -10.914 -1.379 1.00 87.88 89 ARG A O 1
ATOM 691 N N . THR A 1 90 ? 10.107 -10.267 0.197 1.00 89.12 90 THR A N 1
ATOM 692 C CA . THR A 1 90 ? 9.967 -8.897 -0.313 1.00 89.12 90 THR A CA 1
ATOM 693 C C . THR A 1 90 ? 11.264 -8.113 -0.137 1.00 89.12 90 THR A C 1
ATOM 695 O O . THR A 1 90 ? 11.704 -7.490 -1.099 1.00 89.12 90 THR A O 1
ATOM 698 N N . ARG A 1 91 ? 11.952 -8.248 1.005 1.00 87.19 91 ARG A N 1
ATOM 699 C CA . ARG A 1 91 ? 13.267 -7.631 1.243 1.00 87.19 91 ARG A CA 1
ATOM 700 C C . ARG A 1 91 ? 14.327 -8.106 0.244 1.00 87.19 91 ARG A C 1
ATOM 702 O O . ARG A 1 91 ? 15.070 -7.291 -0.294 1.00 87.19 91 ARG A O 1
ATOM 709 N N . ASN A 1 92 ? 14.360 -9.400 -0.072 1.00 90.06 92 ASN A N 1
ATOM 710 C CA . ASN A 1 92 ? 15.286 -9.931 -1.078 1.00 90.06 92 ASN A CA 1
ATOM 711 C C . ASN A 1 92 ? 14.998 -9.374 -2.478 1.00 90.06 92 ASN A C 1
ATOM 713 O O . ASN A 1 92 ? 15.920 -9.003 -3.198 1.00 90.06 92 ASN A O 1
ATOM 717 N N . LEU A 1 93 ? 13.720 -9.286 -2.867 1.00 91.12 93 LEU A N 1
ATOM 718 C CA . LEU A 1 93 ? 13.341 -8.663 -4.138 1.00 91.12 93 LEU A CA 1
ATOM 719 C C . LEU A 1 93 ? 13.680 -7.171 -4.154 1.00 91.12 93 LEU A C 1
ATOM 721 O O . LEU A 1 93 ? 14.146 -6.676 -5.171 1.00 91.12 93 LEU A O 1
ATOM 725 N N . ARG A 1 94 ? 13.483 -6.470 -3.035 1.00 89.69 94 ARG A N 1
ATOM 726 C CA . ARG A 1 94 ? 13.839 -5.060 -2.875 1.00 89.69 94 ARG A CA 1
ATOM 727 C C . ARG A 1 94 ? 15.328 -4.832 -3.121 1.00 89.69 94 ARG A C 1
ATOM 729 O O . ARG A 1 94 ? 15.650 -3.964 -3.917 1.00 89.69 94 ARG A O 1
ATOM 736 N N . ALA A 1 95 ? 16.200 -5.643 -2.521 1.00 90.62 95 ALA A N 1
ATOM 737 C CA . ALA A 1 95 ? 17.645 -5.543 -2.728 1.00 90.62 95 ALA A CA 1
ATOM 738 C C . ALA A 1 95 ? 18.023 -5.693 -4.210 1.00 90.62 95 ALA A C 1
ATOM 740 O O . ALA A 1 95 ? 18.752 -4.869 -4.745 1.00 90.62 95 ALA A O 1
ATOM 741 N N . VAL A 1 96 ? 17.443 -6.681 -4.902 1.00 92.06 96 VAL A N 1
ATOM 742 C CA . VAL A 1 96 ? 17.655 -6.852 -6.349 1.00 92.06 96 VAL A CA 1
ATOM 743 C C . VAL A 1 96 ? 17.166 -5.633 -7.132 1.00 92.06 96 VAL A C 1
ATOM 745 O O . VAL A 1 96 ? 17.825 -5.202 -8.068 1.00 92.06 96 VAL A O 1
ATOM 748 N N . LEU A 1 97 ? 16.006 -5.083 -6.765 1.00 91.88 97 LEU A N 1
ATOM 749 C CA . LEU A 1 97 ? 15.417 -3.922 -7.429 1.00 91.88 97 LEU A CA 1
ATOM 750 C C . LEU A 1 97 ? 16.174 -2.613 -7.168 1.00 91.88 97 LEU A C 1
ATOM 752 O O . LEU A 1 97 ? 16.112 -1.728 -8.013 1.00 91.88 97 LEU A O 1
ATOM 756 N N . ASP A 1 98 ? 16.853 -2.475 -6.031 1.00 91.12 98 ASP A N 1
ATOM 757 C CA . ASP A 1 98 ? 17.641 -1.281 -5.705 1.00 91.12 98 ASP A CA 1
ATOM 758 C C . ASP A 1 98 ? 18.961 -1.230 -6.506 1.00 91.12 98 ASP A C 1
ATOM 760 O O . ASP A 1 98 ? 19.466 -0.142 -6.773 1.00 91.12 98 ASP A O 1
ATOM 764 N N . ASP A 1 99 ? 19.474 -2.383 -6.955 1.00 93.25 99 ASP A N 1
ATOM 765 C CA . ASP A 1 99 ? 20.664 -2.488 -7.818 1.00 93.25 99 ASP A CA 1
ATOM 766 C C . ASP A 1 99 ? 20.344 -2.374 -9.325 1.00 93.25 99 ASP A C 1
ATOM 768 O O . ASP A 1 99 ? 21.243 -2.420 -10.172 1.00 93.25 99 ASP A O 1
ATOM 772 N N . LEU A 1 100 ? 19.063 -2.259 -9.687 1.00 94.06 100 LEU A N 1
ATOM 773 C CA . LEU A 1 100 ? 18.616 -2.226 -11.076 1.00 94.06 100 LEU A CA 1
ATOM 774 C C . LEU A 1 100 ? 18.826 -0.842 -11.725 1.00 94.06 100 LEU A C 1
ATOM 776 O O . LEU A 1 100 ? 18.555 0.178 -11.091 1.00 94.06 100 LEU A O 1
ATOM 780 N N . PRO A 1 101 ? 19.199 -0.773 -13.018 1.00 95.88 101 PRO A N 1
ATOM 781 C CA . PRO A 1 101 ? 19.153 0.478 -13.772 1.00 95.88 101 PRO A CA 1
ATOM 782 C C . PRO A 1 101 ? 17.725 1.038 -13.861 1.00 95.88 101 PRO A C 1
ATOM 784 O O . PRO A 1 101 ? 16.772 0.280 -14.057 1.00 95.88 101 PRO A O 1
ATOM 787 N N . GLU A 1 102 ? 17.580 2.366 -13.799 1.00 92.69 102 GLU A N 1
ATOM 788 C CA . GLU A 1 102 ? 16.272 3.048 -13.869 1.00 92.69 102 GLU A CA 1
ATOM 789 C C . GLU A 1 102 ? 15.489 2.693 -15.146 1.00 92.69 102 GLU A C 1
ATOM 791 O O . GLU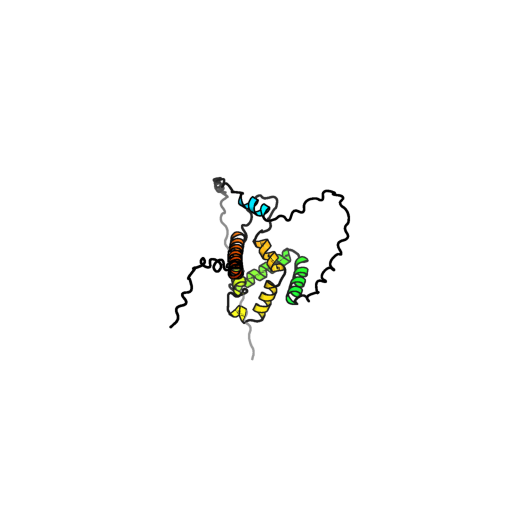 A 1 102 ? 14.296 2.416 -15.070 1.00 92.69 102 GLU A O 1
ATOM 796 N N . ASP A 1 103 ? 16.160 2.578 -16.298 1.00 95.31 103 ASP A N 1
ATOM 797 C CA . ASP A 1 103 ? 15.515 2.194 -17.566 1.00 95.31 103 ASP A CA 1
ATOM 798 C C . ASP A 1 103 ? 14.916 0.771 -17.511 1.00 95.31 103 ASP A C 1
ATOM 800 O O . ASP A 1 103 ? 13.865 0.485 -18.097 1.00 95.31 103 ASP A O 1
ATOM 804 N N . GLU A 1 104 ? 15.565 -0.147 -16.782 1.00 95.69 104 GLU A N 1
ATOM 805 C CA . GLU A 1 104 ? 15.058 -1.511 -16.591 1.00 95.69 104 GLU A CA 1
ATOM 806 C C . GLU A 1 104 ? 13.878 -1.524 -15.610 1.00 95.69 104 GLU A C 1
ATOM 808 O O . GLU A 1 104 ? 12.904 -2.255 -15.814 1.00 95.69 104 GLU A O 1
ATOM 813 N N . MET A 1 105 ? 13.937 -0.697 -14.561 1.00 94.75 105 MET A N 1
ATOM 814 C CA . MET A 1 105 ? 12.824 -0.503 -13.632 1.00 94.75 105 MET A CA 1
ATOM 815 C C . MET A 1 105 ? 11.597 0.072 -14.347 1.00 94.75 105 MET A C 1
ATOM 817 O O . MET A 1 105 ? 10.498 -0.465 -14.200 1.00 94.75 105 MET A O 1
ATOM 821 N N . GLU A 1 106 ? 11.781 1.116 -15.155 1.00 95.44 106 GLU A N 1
ATOM 822 C CA . GLU A 1 106 ? 10.722 1.725 -15.962 1.00 95.44 106 GLU A CA 1
ATOM 823 C C . GLU A 1 106 ? 10.083 0.689 -16.891 1.00 95.44 106 GLU A C 1
ATOM 825 O O . GLU A 1 106 ? 8.864 0.518 -16.880 1.00 95.44 106 GLU A O 1
ATOM 830 N N . SER A 1 107 ? 10.900 -0.085 -17.609 1.00 97.12 107 SER A N 1
ATOM 831 C CA . SER A 1 107 ? 10.419 -1.144 -18.504 1.00 97.12 107 SER A CA 1
ATOM 832 C C . SER A 1 107 ? 9.573 -2.193 -17.768 1.00 97.12 107 SER A C 1
ATOM 834 O O . SER A 1 107 ? 8.531 -2.622 -18.267 1.00 97.12 107 SER A O 1
ATOM 836 N N . LYS A 1 108 ? 9.982 -2.596 -16.556 1.00 96.12 108 LYS A N 1
ATOM 837 C CA . LYS A 1 108 ? 9.213 -3.535 -15.719 1.00 96.12 108 LYS A CA 1
ATOM 838 C C . LYS A 1 108 ? 7.896 -2.931 -15.241 1.00 96.12 108 LYS A C 1
ATOM 840 O O . LYS A 1 108 ? 6.893 -3.641 -15.207 1.00 96.12 108 LYS A O 1
ATOM 845 N N . LEU A 1 109 ? 7.886 -1.650 -14.873 1.00 96.06 109 LEU A N 1
ATOM 846 C CA . LEU A 1 109 ? 6.671 -0.954 -14.451 1.00 96.06 109 LEU A CA 1
ATOM 847 C C . LEU A 1 109 ? 5.676 -0.820 -15.606 1.00 96.06 109 LEU A C 1
ATOM 849 O O . LEU A 1 109 ? 4.513 -1.169 -15.423 1.00 96.06 109 LEU A O 1
ATOM 853 N N . LEU A 1 110 ? 6.131 -0.395 -16.787 1.00 97.62 110 LEU A N 1
ATOM 854 C CA . LEU A 1 110 ? 5.287 -0.288 -17.980 1.00 97.62 110 LEU A CA 1
ATOM 855 C C . LEU A 1 110 ? 4.679 -1.639 -18.356 1.00 97.62 110 LEU A C 1
ATOM 857 O O . LEU A 1 110 ? 3.472 -1.727 -18.537 1.00 97.62 110 LEU A O 1
ATOM 861 N N . HIS A 1 111 ? 5.472 -2.712 -18.331 1.00 97.81 111 HIS A N 1
ATOM 862 C CA . HIS A 1 111 ? 4.957 -4.053 -18.606 1.00 97.81 111 HIS A CA 1
ATOM 863 C C . HIS A 1 111 ? 3.833 -4.480 -17.644 1.00 97.81 111 HIS A C 1
ATOM 865 O O . HIS A 1 111 ? 2.874 -5.134 -18.052 1.00 97.81 111 HIS A O 1
ATOM 871 N N . VAL A 1 112 ? 3.933 -4.118 -16.359 1.00 97.19 112 VAL A N 1
ATOM 872 C CA . VAL A 1 112 ? 2.866 -4.393 -15.385 1.00 97.19 112 VAL A CA 1
ATOM 873 C C . VAL A 1 112 ? 1.625 -3.550 -15.677 1.00 97.19 112 VAL A C 1
ATOM 875 O O . VAL A 1 112 ? 0.522 -4.080 -15.579 1.00 97.19 112 VAL A O 1
ATOM 878 N N . LEU A 1 113 ? 1.788 -2.275 -16.039 1.00 97.31 113 LEU A N 1
ATOM 879 C CA . LEU A 1 113 ? 0.669 -1.396 -16.388 1.00 97.31 113 LEU A CA 1
ATOM 880 C C . LEU A 1 113 ? -0.063 -1.884 -17.645 1.00 97.31 113 LEU A C 1
ATOM 882 O O . LEU A 1 113 ? -1.283 -2.002 -17.612 1.00 97.31 113 LEU A O 1
ATOM 886 N N . ASP A 1 114 ? 0.669 -2.282 -18.684 1.00 97.75 114 ASP A N 1
ATOM 887 C CA . ASP A 1 114 ? 0.084 -2.832 -19.911 1.00 97.75 114 ASP A CA 1
ATOM 888 C C . ASP A 1 114 ? -0.725 -4.107 -19.618 1.00 97.75 114 ASP A C 1
ATOM 890 O O . ASP A 1 114 ? -1.858 -4.259 -20.069 1.00 97.75 114 ASP A O 1
ATOM 894 N N . ALA A 1 115 ? -0.192 -5.008 -18.783 1.00 97.81 115 ALA A N 1
ATOM 895 C CA . ALA A 1 115 ? -0.909 -6.218 -18.375 1.00 97.81 115 ALA A CA 1
ATOM 896 C C . ALA A 1 115 ? -2.181 -5.913 -17.556 1.00 97.81 115 ALA A C 1
ATOM 898 O O . ALA A 1 115 ? -3.160 -6.668 -17.591 1.00 97.81 115 ALA A O 1
ATOM 899 N N . MET A 1 116 ? -2.183 -4.823 -16.789 1.00 96.88 116 MET A N 1
ATOM 900 C CA . MET A 1 116 ? -3.364 -4.363 -16.061 1.00 96.88 116 MET A CA 1
ATOM 901 C C . MET A 1 116 ? -4.422 -3.813 -17.026 1.00 96.88 116 MET A C 1
ATOM 903 O O . MET A 1 116 ? -5.580 -4.236 -16.954 1.00 96.88 116 MET A O 1
ATOM 907 N N . ASP A 1 117 ? -4.013 -3.003 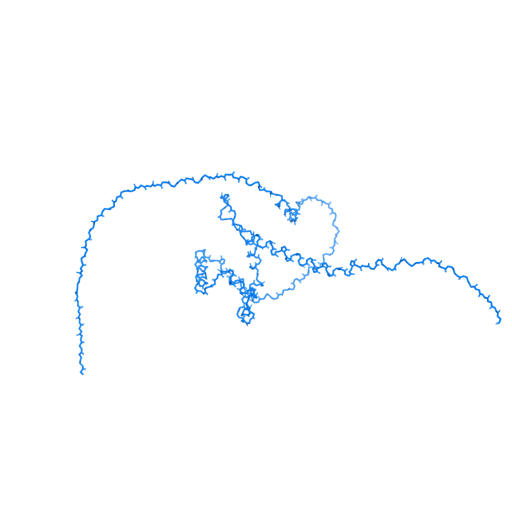-18.002 1.00 95.81 117 ASP A N 1
ATOM 908 C CA . ASP A 1 117 ? -4.897 -2.470 -19.040 1.00 95.81 117 ASP A CA 1
ATOM 909 C C . ASP A 1 117 ? -5.521 -3.591 -19.891 1.00 95.81 117 ASP A C 1
ATOM 911 O O . ASP A 1 117 ? -6.738 -3.618 -20.095 1.00 95.81 117 ASP A O 1
ATOM 915 N N . GLU A 1 118 ? -4.729 -4.586 -20.305 1.00 97.12 118 GLU A N 1
ATOM 916 C CA . GLU A 1 118 ? -5.206 -5.772 -21.035 1.00 97.12 118 GLU A CA 1
ATOM 917 C C . GLU A 1 118 ? -6.243 -6.586 -20.246 1.00 97.12 118 GLU A C 1
ATOM 919 O O . GLU A 1 118 ? -7.139 -7.208 -20.826 1.00 97.12 118 GLU A O 1
ATOM 924 N N . THR A 1 119 ? -6.139 -6.591 -18.914 1.00 95.88 119 THR A N 1
ATOM 925 C CA . THR A 1 119 ? -7.066 -7.309 -18.027 1.00 95.88 119 THR A CA 1
ATOM 926 C C . THR A 1 119 ? -8.245 -6.456 -17.557 1.00 95.88 119 THR A C 1
ATOM 928 O O . THR A 1 119 ? -9.118 -6.965 -16.848 1.00 95.88 119 THR A O 1
ATOM 931 N N . GLY A 1 120 ? -8.317 -5.188 -17.977 1.00 95.81 120 GLY A N 1
ATOM 932 C CA . GLY A 1 120 ? -9.373 -4.254 -17.589 1.00 95.81 120 GLY A CA 1
ATOM 933 C C . GLY A 1 120 ? -9.321 -3.863 -16.111 1.00 95.81 120 GLY A C 1
ATOM 934 O O . GLY A 1 120 ? -10.368 -3.647 -15.495 1.00 95.81 120 GLY A O 1
ATOM 935 N N . LEU A 1 121 ? -8.123 -3.825 -15.525 1.00 94.62 121 LEU A N 1
ATOM 936 C CA . LEU A 1 121 ? -7.877 -3.388 -14.155 1.00 94.62 121 LEU A CA 1
ATOM 937 C C . LEU A 1 121 ? -6.988 -2.148 -14.165 1.00 94.62 121 LEU A C 1
ATOM 939 O O . LEU A 1 121 ? -6.015 -2.092 -14.898 1.00 94.62 121 LEU A O 1
ATOM 943 N N . ASP A 1 122 ? -7.271 -1.190 -13.290 1.00 95.38 122 ASP A N 1
ATOM 944 C CA . ASP A 1 122 ? -6.341 -0.112 -12.964 1.00 95.38 122 ASP A CA 1
ATOM 945 C C . ASP A 1 122 ? -5.795 -0.298 -11.536 1.00 95.38 122 ASP A C 1
ATOM 947 O O . ASP A 1 122 ? -6.221 -1.189 -10.790 1.00 95.38 122 ASP A O 1
ATOM 951 N N . ILE A 1 123 ? -4.802 0.509 -11.146 1.00 94.44 123 ILE A N 1
ATOM 952 C CA . ILE A 1 123 ? -4.188 0.413 -9.811 1.00 94.44 123 ILE A CA 1
ATOM 953 C C . ILE A 1 123 ? -5.234 0.571 -8.690 1.00 94.44 123 ILE A C 1
ATOM 955 O O . ILE A 1 123 ? -5.233 -0.268 -7.784 1.00 94.44 123 ILE A O 1
ATOM 959 N N . PRO A 1 124 ? -6.131 1.581 -8.707 1.00 93.31 124 PRO A N 1
ATOM 960 C CA . PRO A 1 124 ? -7.182 1.707 -7.699 1.00 93.31 124 PRO A CA 1
ATOM 961 C C . PRO A 1 124 ? -8.051 0.453 -7.549 1.00 93.31 124 PRO A C 1
ATOM 963 O O . PRO A 1 124 ? -8.196 -0.046 -6.432 1.00 93.31 124 PRO A O 1
ATOM 966 N N . LEU A 1 125 ? -8.577 -0.091 -8.650 1.00 94.62 125 LEU A N 1
ATOM 967 C CA . LEU A 1 125 ? -9.447 -1.267 -8.628 1.00 94.62 125 LEU A CA 1
ATOM 968 C C . LEU A 1 125 ? -8.683 -2.522 -8.208 1.00 94.62 125 LEU A C 1
ATOM 970 O O . LEU A 1 125 ? -9.197 -3.336 -7.441 1.00 94.62 125 LEU A O 1
ATOM 974 N N . PHE A 1 126 ? -7.437 -2.679 -8.659 1.00 94.94 126 PHE A N 1
ATOM 975 C CA . PHE A 1 126 ? -6.581 -3.774 -8.214 1.00 94.94 126 PHE A CA 1
ATOM 976 C C . PHE A 1 126 ? -6.389 -3.744 -6.694 1.00 94.94 126 PHE A C 1
ATOM 978 O O . PHE A 1 126 ? -6.589 -4.763 -6.025 1.00 94.94 126 PHE A O 1
ATOM 985 N N . MET A 1 127 ? -6.051 -2.576 -6.141 1.00 94.19 127 MET A N 1
ATOM 986 C CA . MET A 1 127 ? -5.845 -2.402 -4.705 1.00 94.19 127 MET A CA 1
ATOM 987 C C . MET A 1 127 ? -7.138 -2.610 -3.913 1.00 94.19 127 MET A C 1
ATOM 989 O O . MET A 1 127 ? -7.105 -3.287 -2.887 1.00 94.19 127 MET A O 1
ATOM 993 N N . GLU A 1 128 ? -8.277 -2.105 -4.392 1.00 93.44 128 GLU A N 1
ATOM 994 C CA . GLU A 1 128 ? -9.587 -2.329 -3.769 1.00 93.44 128 GLU A CA 1
ATOM 995 C C . GLU A 1 128 ? -9.914 -3.828 -3.692 1.00 93.44 128 GLU A C 1
ATOM 997 O O . GLU A 1 128 ? -10.238 -4.354 -2.624 1.00 93.44 128 GLU A O 1
ATOM 1002 N N . VAL A 1 129 ? -9.776 -4.549 -4.810 1.00 93.00 129 VAL A N 1
ATOM 1003 C CA . VAL A 1 129 ? -10.058 -5.988 -4.867 1.00 93.00 129 VAL A CA 1
ATOM 1004 C C . VAL A 1 129 ? -9.101 -6.769 -3.972 1.00 93.00 129 VAL A C 1
ATOM 1006 O O . VAL A 1 129 ? -9.553 -7.642 -3.227 1.00 93.00 129 VAL A O 1
ATOM 1009 N N . LEU A 1 130 ? -7.800 -6.465 -4.019 1.00 93.75 130 LEU A N 1
ATOM 1010 C CA . LEU A 1 130 ? -6.780 -7.117 -3.197 1.00 93.75 130 LEU A CA 1
ATOM 1011 C C . LEU A 1 130 ? -7.068 -6.921 -1.699 1.00 93.75 130 LEU A C 1
ATOM 1013 O O . LEU A 1 130 ? -7.016 -7.888 -0.930 1.00 93.75 130 LEU A O 1
ATOM 1017 N N . CYS A 1 131 ? -7.439 -5.704 -1.297 1.00 91.94 131 CYS A N 1
ATOM 1018 C CA . CYS A 1 131 ? -7.690 -5.283 0.082 1.00 91.94 131 CYS A CA 1
ATOM 1019 C C . CYS A 1 131 ? -9.144 -5.524 0.526 1.00 91.94 131 CYS A C 1
ATOM 1021 O O . CYS A 1 131 ? -9.831 -4.613 0.974 1.00 91.94 131 CYS A O 1
ATOM 1023 N N . TRP A 1 132 ? -9.600 -6.779 0.453 1.00 90.56 132 TRP A N 1
ATOM 1024 C CA . TRP A 1 132 ? -10.922 -7.239 0.924 1.00 90.56 132 TRP A CA 1
ATOM 1025 C C . TRP A 1 132 ? -12.152 -6.686 0.177 1.00 90.56 132 TRP A C 1
ATOM 1027 O O . TRP A 1 132 ? -13.272 -7.029 0.555 1.00 90.56 132 TRP A O 1
ATOM 1037 N N . GLY A 1 133 ? -11.996 -5.944 -0.925 1.00 85.75 133 GLY A N 1
ATOM 1038 C CA . GLY A 1 133 ? -13.127 -5.382 -1.678 1.00 85.75 133 GLY A CA 1
ATOM 1039 C C . GLY A 1 133 ? -14.033 -6.420 -2.352 1.00 85.75 133 GLY A C 1
ATOM 1040 O O . GLY A 1 133 ? -15.192 -6.140 -2.657 1.00 85.75 133 GLY A O 1
ATOM 1041 N N . ARG A 1 134 ? -13.559 -7.658 -2.571 1.00 90.44 134 ARG A N 1
ATOM 1042 C CA . ARG A 1 134 ? -14.375 -8.742 -3.153 1.00 90.44 134 ARG A CA 1
ATOM 1043 C C . ARG A 1 134 ? -14.185 -10.083 -2.451 1.00 90.44 134 ARG A C 1
ATOM 1045 O O . ARG A 1 134 ? -13.093 -10.447 -2.022 1.00 90.44 134 ARG A O 1
ATOM 1052 N N . LYS A 1 135 ? -15.247 -10.899 -2.444 1.00 89.56 135 LYS A N 1
ATOM 1053 C CA . LYS A 1 135 ? -15.245 -12.257 -1.859 1.00 89.56 135 LYS A CA 1
ATOM 1054 C C . LYS A 1 135 ? -14.166 -13.169 -2.457 1.00 89.56 135 LYS A C 1
ATOM 1056 O O . LYS A 1 135 ? -13.582 -13.978 -1.739 1.00 89.56 135 LYS A O 1
ATOM 1061 N N . CYS A 1 136 ? -13.863 -13.018 -3.748 1.00 86.38 136 CYS A N 1
ATOM 1062 C CA . CYS A 1 136 ? -12.821 -13.800 -4.418 1.00 86.38 136 CYS A CA 1
ATOM 1063 C C . CYS A 1 136 ? -11.427 -13.586 -3.799 1.00 86.38 136 CYS A C 1
ATOM 1065 O O . CYS A 1 136 ? -10.660 -14.544 -3.687 1.00 86.38 136 CYS A O 1
ATOM 1067 N N . ALA A 1 137 ? -11.128 -12.378 -3.311 1.00 86.94 137 ALA A N 1
ATOM 1068 C CA . ALA A 1 137 ? -9.864 -12.058 -2.651 1.00 86.94 137 ALA A CA 1
ATOM 1069 C C . ALA A 1 137 ? -9.737 -12.655 -1.240 1.00 86.94 137 ALA A C 1
ATOM 1071 O O . ALA A 1 137 ? -8.639 -12.760 -0.688 1.00 86.94 137 ALA A O 1
ATOM 1072 N N . VAL A 1 138 ? -10.853 -13.078 -0.642 1.00 89.81 138 VAL A N 1
ATOM 1073 C CA . VAL A 1 138 ? -10.865 -13.789 0.643 1.00 89.81 138 VAL A CA 1
ATOM 1074 C C . VAL A 1 138 ? -10.688 -15.293 0.436 1.00 89.81 138 VAL A C 1
ATOM 1076 O O . VAL A 1 138 ? -10.029 -15.948 1.235 1.00 89.81 138 VAL A O 1
ATOM 1079 N N . GLN A 1 139 ? -11.234 -15.852 -0.643 1.00 91.50 139 GLN A N 1
ATOM 1080 C CA . GLN A 1 139 ? -11.226 -17.299 -0.877 1.00 91.50 139 GLN A CA 1
ATOM 1081 C C . GLN A 1 139 ? -9.928 -17.794 -1.527 1.00 91.50 139 GLN A C 1
ATOM 1083 O O . GLN A 1 139 ? -9.421 -18.860 -1.174 1.00 91.50 139 GLN A O 1
ATOM 1088 N N . ASN A 1 140 ? -9.359 -17.030 -2.462 1.00 94.00 140 ASN A N 1
ATOM 1089 C CA . ASN A 1 140 ? -8.184 -17.470 -3.206 1.00 94.00 140 ASN A CA 1
ATOM 1090 C C . ASN A 1 140 ? -6.907 -17.395 -2.346 1.00 94.00 140 ASN A C 1
ATOM 1092 O O . ASN A 1 140 ? -6.514 -16.325 -1.881 1.00 94.00 140 ASN A O 1
ATOM 1096 N N . ALA A 1 141 ? -6.226 -18.532 -2.154 1.00 93.31 141 ALA A N 1
ATOM 1097 C CA . ALA A 1 141 ? -5.019 -18.620 -1.328 1.00 93.31 141 ALA A CA 1
ATOM 1098 C C . ALA A 1 141 ? -3.863 -17.742 -1.834 1.00 93.31 141 ALA A C 1
ATOM 1100 O O . ALA A 1 141 ? -3.173 -17.129 -1.024 1.00 93.31 141 ALA A O 1
ATOM 1101 N N . ARG A 1 142 ? -3.689 -17.619 -3.156 1.00 93.00 142 ARG A N 1
ATOM 1102 C CA . ARG A 1 142 ? -2.646 -16.774 -3.755 1.00 93.00 142 ARG A CA 1
ATOM 1103 C C . ARG A 1 142 ? -2.923 -15.290 -3.515 1.00 93.00 142 ARG A C 1
ATOM 1105 O O . ARG A 1 142 ? -2.000 -14.551 -3.193 1.00 93.00 142 ARG A O 1
ATOM 1112 N N . ILE A 1 143 ? -4.185 -14.865 -3.614 1.00 93.38 143 ILE A N 1
ATOM 1113 C CA . ILE A 1 143 ? -4.572 -13.472 -3.335 1.00 93.38 143 ILE A CA 1
ATOM 1114 C C . ILE A 1 143 ? -4.404 -13.158 -1.846 1.00 93.38 143 ILE A C 1
ATOM 1116 O O . ILE A 1 143 ? -3.832 -12.129 -1.500 1.00 93.38 143 ILE A O 1
ATOM 1120 N N . ARG A 1 144 ? -4.818 -14.073 -0.957 1.00 92.56 144 ARG A N 1
ATOM 1121 C CA . ARG A 1 144 ? -4.571 -13.936 0.486 1.00 92.56 144 ARG A CA 1
ATOM 1122 C C . ARG A 1 144 ? -3.084 -13.800 0.797 1.00 92.56 144 ARG A C 1
ATOM 1124 O O . ARG A 1 144 ? -2.718 -12.898 1.536 1.00 92.56 144 ARG A O 1
ATOM 1131 N N . TYR A 1 145 ? -2.247 -14.651 0.203 1.00 90.81 145 TYR A N 1
ATOM 1132 C CA . TYR A 1 145 ? -0.794 -14.595 0.367 1.00 90.81 145 TYR A CA 1
ATOM 1133 C C . TYR A 1 145 ? -0.227 -13.238 -0.069 1.00 90.81 145 TYR A C 1
ATOM 1135 O O . TYR A 1 145 ? 0.535 -12.620 0.674 1.00 90.81 145 TYR A O 1
ATOM 1143 N N . ALA A 1 146 ? -0.615 -12.754 -1.254 1.00 91.88 146 ALA A N 1
ATOM 1144 C CA . ALA A 1 146 ? -0.162 -11.465 -1.769 1.00 91.88 146 ALA A CA 1
ATOM 1145 C C . ALA A 1 146 ? -0.598 -10.309 -0.856 1.00 91.88 146 ALA A C 1
ATOM 1147 O O . ALA A 1 146 ? 0.222 -9.464 -0.511 1.00 91.88 146 ALA A O 1
ATOM 1148 N N . ARG A 1 147 ? -1.855 -10.322 -0.392 1.00 92.88 147 ARG A N 1
ATOM 1149 C CA . ARG A 1 147 ? -2.370 -9.334 0.563 1.00 92.88 147 ARG A CA 1
ATOM 1150 C C . ARG A 1 147 ? -1.605 -9.365 1.883 1.00 92.88 147 ARG A C 1
ATOM 1152 O O . ARG A 1 147 ? -1.203 -8.313 2.352 1.00 92.88 147 ARG A O 1
ATOM 1159 N N . THR A 1 148 ? -1.407 -10.536 2.488 1.00 90.69 148 THR A N 1
ATOM 1160 C CA . THR A 1 148 ? -0.657 -10.657 3.749 1.00 90.69 148 THR A CA 1
ATOM 1161 C C . THR A 1 148 ? 0.770 -10.161 3.579 1.00 90.69 148 THR A C 1
ATOM 1163 O O . THR A 1 148 ? 1.248 -9.408 4.415 1.00 90.69 148 THR A O 1
ATOM 1166 N N . THR A 1 149 ? 1.416 -10.515 2.465 1.00 91.62 149 THR A N 1
ATOM 1167 C CA . THR A 1 149 ? 2.755 -10.011 2.149 1.00 91.62 149 THR A CA 1
ATOM 1168 C C . THR A 1 149 ? 2.749 -8.488 2.092 1.00 91.62 149 THR A C 1
ATOM 1170 O O . THR A 1 149 ? 3.564 -7.876 2.753 1.00 91.62 149 THR A O 1
ATOM 1173 N N . PHE A 1 150 ? 1.803 -7.875 1.379 1.00 91.81 150 PHE A N 1
ATOM 1174 C CA . PHE A 1 150 ? 1.697 -6.418 1.277 1.00 91.81 150 PHE A CA 1
ATOM 1175 C C . PHE A 1 150 ? 1.384 -5.722 2.615 1.00 91.81 150 PHE A C 1
ATOM 1177 O O . PHE A 1 150 ? 1.952 -4.681 2.915 1.00 91.81 150 PHE A O 1
ATOM 1184 N N . MET A 1 151 ? 0.489 -6.288 3.430 1.00 91.50 151 MET A N 1
ATOM 1185 C CA . MET A 1 151 ? 0.054 -5.686 4.700 1.00 91.50 151 MET A CA 1
ATOM 1186 C C . MET A 1 151 ? 1.098 -5.797 5.812 1.00 91.50 151 MET A C 1
ATOM 1188 O O . MET A 1 151 ? 1.105 -4.975 6.722 1.00 91.50 151 MET A O 1
ATOM 1192 N N . CYS A 1 152 ? 1.953 -6.816 5.754 1.00 89.81 152 CYS A N 1
ATOM 1193 C CA . CYS A 1 152 ? 2.987 -7.062 6.755 1.00 89.81 152 CYS A CA 1
ATOM 1194 C C . CYS A 1 152 ? 4.367 -6.551 6.332 1.00 89.81 152 CYS A C 1
ATOM 1196 O O . CYS A 1 152 ? 5.329 -6.808 7.049 1.00 89.81 152 CYS A O 1
ATOM 1198 N N . SER A 1 153 ? 4.497 -5.901 5.173 1.00 90.44 153 SER A N 1
ATOM 1199 C CA . SER A 1 153 ? 5.801 -5.479 4.673 1.00 90.44 153 SER A CA 1
ATOM 1200 C C . SER A 1 153 ? 6.156 -4.043 5.047 1.00 90.44 153 SER A C 1
ATOM 1202 O O . SER A 1 153 ? 5.293 -3.168 5.171 1.00 90.44 153 SER A O 1
ATOM 1204 N N . ASP A 1 154 ? 7.460 -3.794 5.169 1.00 90.56 154 ASP A N 1
ATOM 1205 C CA . ASP A 1 154 ? 8.021 -2.479 5.491 1.00 90.56 154 ASP A CA 1
ATOM 1206 C C . ASP A 1 154 ? 7.718 -1.436 4.394 1.00 90.56 154 ASP A C 1
ATOM 1208 O O . ASP A 1 154 ? 7.745 -0.224 4.629 1.00 90.56 154 ASP A O 1
ATOM 1212 N N . GLU A 1 155 ? 7.395 -1.884 3.177 1.00 90.75 155 GLU A N 1
ATOM 1213 C CA . GLU A 1 155 ? 7.107 -1.021 2.036 1.00 90.75 155 GLU A CA 1
ATOM 1214 C C . GLU A 1 155 ? 5.759 -0.309 2.144 1.00 90.75 155 GLU A C 1
ATOM 1216 O O . GLU A 1 155 ? 5.660 0.827 1.676 1.00 90.75 155 GLU A O 1
ATOM 1221 N N . LEU A 1 156 ? 4.727 -0.908 2.753 1.00 91.81 156 LEU A N 1
ATOM 1222 C CA . LEU A 1 156 ? 3.398 -0.287 2.823 1.00 91.81 156 LEU A CA 1
ATOM 1223 C C . LEU A 1 156 ? 3.442 1.079 3.541 1.00 91.81 156 LEU A C 1
ATOM 1225 O O . LEU A 1 156 ? 3.019 2.076 2.939 1.00 91.81 156 LEU A O 1
ATOM 1229 N N . PRO A 1 157 ? 4.019 1.205 4.754 1.00 91.75 157 PRO A N 1
ATOM 1230 C CA . PRO A 1 157 ? 4.198 2.506 5.394 1.00 91.75 157 PRO A CA 1
ATOM 1231 C C . PRO A 1 157 ? 5.007 3.494 4.544 1.00 91.75 157 PRO A C 1
ATOM 1233 O O . PRO A 1 157 ? 4.700 4.688 4.524 1.00 91.75 157 PRO A O 1
ATOM 1236 N N . LEU A 1 158 ? 6.031 3.027 3.820 1.00 91.50 158 LEU A N 1
ATOM 1237 C CA . LEU A 1 158 ? 6.851 3.880 2.953 1.00 91.50 158 LEU A CA 1
ATOM 1238 C C . LEU A 1 158 ? 6.057 4.409 1.754 1.00 91.50 158 LEU A C 1
ATOM 1240 O O . LEU A 1 158 ? 6.164 5.592 1.425 1.00 91.50 158 LEU A O 1
ATOM 1244 N N . VAL A 1 159 ? 5.235 3.566 1.128 1.00 91.75 159 VAL A N 1
ATOM 1245 C CA . VAL A 1 159 ? 4.338 3.955 0.033 1.00 91.75 159 VAL A CA 1
ATOM 1246 C C . VAL A 1 159 ? 3.338 4.998 0.524 1.00 91.75 159 VAL A C 1
ATOM 1248 O O . VAL A 1 159 ? 3.234 6.064 -0.080 1.00 91.75 159 VAL A O 1
ATOM 1251 N N . VAL A 1 160 ? 2.676 4.762 1.663 1.00 91.94 160 VAL A N 1
ATOM 1252 C CA . VAL A 1 160 ? 1.723 5.722 2.249 1.00 91.94 160 VAL A CA 1
ATOM 1253 C C . VAL A 1 160 ? 2.404 7.062 2.558 1.00 91.94 160 VAL A C 1
ATOM 1255 O O . VAL A 1 160 ? 1.884 8.118 2.186 1.00 91.94 160 VAL A O 1
ATOM 1258 N N . LYS A 1 161 ? 3.607 7.047 3.152 1.00 90.38 161 LYS A N 1
ATOM 1259 C CA . LYS A 1 161 ? 4.399 8.262 3.423 1.00 90.38 161 LYS A CA 1
ATOM 1260 C C . LYS A 1 161 ? 4.742 9.033 2.143 1.00 90.38 161 LYS A C 1
ATOM 1262 O O . LYS A 1 161 ? 4.600 10.258 2.112 1.00 90.38 161 LYS A O 1
ATOM 1267 N N . ARG A 1 162 ? 5.159 8.347 1.072 1.00 90.69 162 ARG A N 1
ATOM 1268 C CA . ARG A 1 162 ? 5.451 8.981 -0.230 1.00 90.69 162 ARG A CA 1
ATOM 1269 C C . ARG A 1 162 ? 4.189 9.547 -0.882 1.00 90.69 162 ARG A C 1
ATOM 1271 O O . ARG A 1 162 ? 4.242 10.649 -1.418 1.00 90.69 162 ARG A O 1
ATOM 1278 N N . CYS A 1 163 ? 3.050 8.864 -0.778 1.00 89.69 163 CYS A N 1
ATOM 1279 C CA . CYS A 1 163 ? 1.764 9.368 -1.271 1.00 89.69 163 CYS A CA 1
ATOM 1280 C C . CYS A 1 163 ? 1.300 10.627 -0.522 1.00 89.69 163 CYS A C 1
ATOM 1282 O O . CYS A 1 163 ? 0.720 11.527 -1.135 1.00 89.69 163 CYS A O 1
ATOM 1284 N N . LEU A 1 164 ? 1.581 10.716 0.783 1.00 88.19 164 LEU A N 1
ATOM 1285 C CA . LEU A 1 164 ? 1.296 11.892 1.610 1.00 88.19 164 LEU A CA 1
ATOM 1286 C C . LEU A 1 164 ? 2.196 13.086 1.254 1.00 88.19 164 LEU A C 1
ATOM 1288 O O . LEU A 1 164 ? 1.761 14.240 1.305 1.00 88.19 164 LEU A O 1
ATOM 1292 N N . LYS A 1 165 ? 3.458 12.817 0.898 1.00 84.94 165 LYS A N 1
ATOM 1293 C CA . LYS A 1 165 ? 4.470 13.834 0.595 1.00 84.94 165 LYS A CA 1
ATOM 1294 C C . LYS A 1 165 ? 5.295 13.434 -0.643 1.00 84.94 165 LYS A C 1
ATOM 1296 O O . LYS A 1 165 ? 6.463 13.074 -0.495 1.00 84.94 165 LYS A O 1
ATOM 1301 N N . PRO A 1 166 ? 4.741 13.564 -1.867 1.00 84.88 166 PRO A N 1
ATOM 1302 C CA . PRO A 1 166 ? 5.426 13.129 -3.088 1.00 84.88 166 PRO A CA 1
ATOM 1303 C C . PRO A 1 166 ? 6.765 13.848 -3.289 1.00 84.88 166 PRO A C 1
ATOM 1305 O O . PRO A 1 166 ? 6.841 15.040 -2.961 1.00 84.88 166 PRO A O 1
ATOM 1308 N N . PRO A 1 167 ? 7.816 13.184 -3.805 1.00 81.19 167 PRO A N 1
ATOM 1309 C CA . PRO A 1 167 ? 9.100 13.828 -4.068 1.00 81.19 167 PRO A CA 1
ATOM 1310 C C . PRO A 1 167 ? 8.948 14.993 -5.058 1.00 81.19 167 PRO A C 1
ATOM 1312 O O . PRO A 1 167 ? 8.047 15.012 -5.898 1.00 81.19 167 PRO A O 1
ATOM 1315 N N . ARG A 1 168 ? 9.811 16.007 -4.933 1.00 74.44 168 ARG A N 1
ATOM 1316 C CA . ARG A 1 168 ? 9.840 17.136 -5.873 1.00 74.44 168 ARG A CA 1
ATOM 1317 C C . ARG A 1 168 ? 10.624 16.705 -7.111 1.00 74.44 168 ARG A C 1
ATOM 1319 O O . ARG A 1 168 ? 11.787 16.349 -6.978 1.00 74.44 168 ARG A O 1
ATOM 1326 N N . TRP A 1 169 ? 9.997 16.780 -8.285 1.00 64.69 169 TRP A N 1
ATOM 1327 C CA . TRP A 1 169 ? 10.617 16.446 -9.577 1.00 64.69 169 TRP A CA 1
ATOM 1328 C C . TRP A 1 169 ? 11.877 17.279 -9.866 1.00 64.69 169 TRP A C 1
ATOM 1330 O O . TRP A 1 169 ? 12.822 16.808 -10.483 1.00 64.69 169 TRP A O 1
ATOM 1340 N N . ASN A 1 170 ? 11.932 18.516 -9.373 1.00 63.16 170 ASN A N 1
ATOM 1341 C CA . ASN A 1 170 ? 13.124 19.351 -9.408 1.00 63.16 170 ASN A CA 1
ATOM 1342 C C . ASN A 1 170 ? 13.133 20.313 -8.212 1.00 63.16 170 ASN A C 1
ATOM 1344 O O . ASN A 1 170 ? 12.141 20.965 -7.897 1.00 63.16 170 ASN A O 1
ATOM 1348 N N . ALA A 1 171 ? 14.267 20.418 -7.517 1.00 58.97 171 ALA A N 1
ATOM 1349 C CA . ALA A 1 171 ? 14.414 21.377 -6.417 1.00 58.97 171 ALA A CA 1
ATOM 1350 C C . ALA A 1 171 ? 14.435 22.838 -6.914 1.00 58.97 171 ALA A C 1
ATOM 1352 O O . ALA A 1 171 ? 14.136 23.754 -6.153 1.00 58.97 171 ALA A O 1
ATOM 1353 N N . SER A 1 172 ? 14.782 23.042 -8.190 1.00 56.81 172 SER A N 1
ATOM 1354 C CA . SER A 1 172 ? 15.000 24.358 -8.799 1.00 56.81 172 SER A CA 1
ATOM 1355 C C . SER A 1 172 ? 13.720 25.016 -9.325 1.00 56.81 172 SER A C 1
ATOM 1357 O O . SER A 1 172 ? 13.636 26.242 -9.373 1.00 56.81 172 SER A O 1
ATOM 1359 N N . THR A 1 173 ? 12.690 24.251 -9.692 1.00 58.44 173 THR A N 1
ATOM 1360 C CA . THR A 1 173 ? 11.470 24.839 -10.254 1.00 58.44 173 THR A CA 1
ATOM 1361 C C . THR A 1 173 ? 10.423 24.983 -9.154 1.00 58.44 173 THR A C 1
ATOM 1363 O O . THR A 1 173 ? 9.944 23.995 -8.608 1.00 58.44 173 THR A O 1
ATOM 1366 N N . ARG A 1 174 ? 10.010 26.223 -8.849 1.00 59.00 174 ARG A N 1
ATOM 1367 C CA . ARG A 1 174 ? 8.884 26.551 -7.940 1.00 59.00 174 ARG A CA 1
ATOM 1368 C C . ARG A 1 174 ? 7.512 26.062 -8.453 1.00 59.00 174 ARG A C 1
ATOM 1370 O O . ARG A 1 174 ? 6.479 26.623 -8.102 1.00 59.00 174 ARG A O 1
ATOM 1377 N N . LYS A 1 175 ? 7.465 25.060 -9.334 1.00 58.31 175 LYS A N 1
ATOM 1378 C CA . LYS A 1 175 ? 6.205 24.532 -9.862 1.00 58.31 175 LYS A CA 1
ATOM 1379 C C . LYS A 1 175 ? 5.438 23.818 -8.748 1.00 58.31 175 LYS A C 1
ATOM 1381 O O . LYS A 1 175 ? 6.029 23.230 -7.840 1.00 58.31 175 LYS A O 1
ATOM 1386 N N . LYS A 1 176 ? 4.107 23.921 -8.827 1.00 61.59 176 LYS A N 1
ATOM 1387 C CA . LYS A 1 176 ? 3.147 23.376 -7.858 1.00 61.59 176 LYS A CA 1
ATOM 1388 C C . LYS A 1 176 ? 3.501 21.923 -7.530 1.00 61.59 176 LYS A C 1
ATOM 1390 O O . LYS A 1 176 ? 3.693 21.104 -8.427 1.00 61.59 176 LYS A O 1
ATOM 1395 N N . ARG A 1 177 ? 3.592 21.610 -6.233 1.00 65.50 177 ARG A N 1
ATOM 1396 C CA . ARG A 1 177 ? 3.786 20.237 -5.755 1.00 65.50 177 ARG A CA 1
ATOM 1397 C C . ARG A 1 177 ? 2.636 19.375 -6.276 1.00 65.50 177 ARG A C 1
ATOM 1399 O O . ARG A 1 177 ? 1.488 19.817 -6.243 1.00 65.50 177 ARG A O 1
ATOM 1406 N N . ALA A 1 178 ? 2.919 18.139 -6.685 1.00 73.06 178 ALA A N 1
ATOM 1407 C CA . ALA A 1 178 ? 1.853 17.161 -6.860 1.00 73.06 178 ALA A CA 1
ATOM 1408 C C . ALA A 1 178 ? 1.049 17.089 -5.551 1.00 73.06 178 ALA A C 1
ATOM 1410 O O . ALA A 1 178 ? 1.625 16.838 -4.488 1.00 73.06 178 ALA A O 1
ATOM 1411 N N . LYS A 1 179 ? -0.268 17.337 -5.619 1.00 70.94 179 LYS A N 1
ATOM 1412 C CA . LYS A 1 179 ? -1.153 17.284 -4.440 1.00 70.94 179 LYS A CA 1
ATOM 1413 C C . LYS A 1 179 ? -1.115 15.898 -3.773 1.00 70.94 179 LYS A C 1
ATOM 1415 O O . LYS A 1 179 ? -1.331 15.792 -2.567 1.00 70.94 179 LYS A O 1
ATOM 1420 N N . GLY A 1 180 ? -0.757 14.864 -4.544 1.00 78.12 180 GLY A N 1
ATOM 1421 C CA . GLY A 1 180 ? -0.606 13.495 -4.066 1.00 78.12 180 GLY A CA 1
ATOM 1422 C C . GLY A 1 180 ? -1.898 12.962 -3.454 1.00 78.12 180 GLY A C 1
ATOM 1423 O O . GLY A 1 180 ? -2.988 13.466 -3.722 1.00 78.12 180 GLY A O 1
ATOM 1424 N N . GLY A 1 181 ? -1.760 11.969 -2.581 1.00 84.75 181 GLY A N 1
ATOM 1425 C CA . GLY A 1 181 ? -2.866 11.413 -1.806 1.00 84.75 181 GLY A CA 1
ATOM 1426 C C . GLY A 1 181 ? -3.184 12.196 -0.532 1.00 84.75 181 GLY A C 1
ATOM 1427 O O . GLY A 1 181 ? -3.987 11.717 0.260 1.00 84.75 181 GLY A O 1
ATOM 1428 N N . ARG A 1 182 ? -2.569 13.368 -0.292 1.00 87.81 182 ARG A N 1
ATOM 1429 C CA . ARG A 1 182 ? -2.581 14.037 1.023 1.00 87.81 182 ARG A CA 1
ATOM 1430 C C . ARG A 1 182 ? -3.982 14.263 1.579 1.00 87.81 182 ARG A C 1
ATOM 1432 O O . ARG A 1 182 ? -4.243 13.842 2.696 1.00 87.81 182 ARG A O 1
ATOM 1439 N N . ALA A 1 183 ? -4.871 14.886 0.807 1.00 89.38 183 ALA A N 1
ATOM 1440 C CA . ALA A 1 183 ? -6.227 15.186 1.269 1.00 89.38 183 ALA A CA 1
ATOM 1441 C C . ALA A 1 183 ? -7.020 13.909 1.601 1.00 89.38 183 ALA A C 1
ATOM 1443 O O . ALA A 1 183 ? -7.673 13.837 2.636 1.00 89.38 183 ALA A O 1
ATOM 1444 N N . ARG A 1 184 ? -6.916 12.877 0.753 1.00 91.31 184 ARG A N 1
ATOM 1445 C CA . ARG A 1 184 ? -7.623 11.601 0.944 1.00 91.31 184 ARG A CA 1
ATOM 1446 C C . ARG A 1 184 ? -7.068 10.799 2.117 1.00 91.31 184 ARG A C 1
ATOM 1448 O O . ARG A 1 184 ? -7.837 10.289 2.917 1.00 91.31 184 ARG A O 1
ATOM 1455 N N . LEU A 1 185 ? -5.745 10.719 2.243 1.00 91.50 185 LEU A N 1
ATOM 1456 C CA . LEU A 1 185 ? -5.096 10.018 3.350 1.00 91.50 185 LEU A CA 1
ATOM 1457 C C . LEU A 1 185 ? -5.338 10.728 4.684 1.00 91.50 185 LEU A C 1
ATOM 1459 O O . LEU A 1 185 ? -5.622 10.056 5.667 1.00 91.50 185 LEU A O 1
ATOM 1463 N N . ALA A 1 186 ? -5.277 12.064 4.719 1.00 89.75 186 ALA A N 1
ATOM 1464 C CA . ALA A 1 186 ? -5.588 12.834 5.921 1.00 89.75 186 ALA A CA 1
ATOM 1465 C C . ALA A 1 186 ? -7.031 12.593 6.374 1.00 89.75 186 ALA A C 1
ATOM 1467 O O . ALA A 1 186 ? -7.247 12.300 7.543 1.00 89.75 186 ALA A O 1
ATOM 1468 N N . GLN A 1 187 ? -7.991 12.618 5.442 1.00 92.69 187 GLN A N 1
ATOM 1469 C CA . GLN A 1 187 ? -9.388 12.302 5.735 1.00 92.69 187 GLN A CA 1
ATOM 1470 C C . GLN A 1 187 ? -9.536 10.915 6.384 1.00 92.69 187 GLN A C 1
ATOM 1472 O O . GLN A 1 187 ? -10.129 10.807 7.453 1.00 92.69 187 GLN A O 1
ATOM 1477 N N . VAL A 1 188 ? -8.955 9.873 5.780 1.00 92.19 188 VAL A N 1
ATOM 1478 C CA . VAL A 1 188 ? -9.035 8.497 6.305 1.00 92.19 188 VAL A CA 1
ATOM 1479 C C . VAL A 1 188 ? -8.400 8.383 7.693 1.00 92.19 188 VAL A C 1
ATOM 1481 O O . VAL A 1 188 ? -8.970 7.753 8.581 1.00 92.19 188 VAL A O 1
ATOM 1484 N N . VAL A 1 189 ? -7.236 9.007 7.905 1.00 91.69 189 VAL A N 1
ATOM 1485 C CA . VAL A 1 189 ? -6.571 9.012 9.217 1.00 91.69 189 VAL A CA 1
ATOM 1486 C C . VAL A 1 189 ? -7.432 9.728 10.255 1.00 91.69 189 VAL A C 1
ATOM 1488 O O . VAL A 1 189 ? -7.625 9.193 11.340 1.00 91.69 189 VAL A O 1
ATOM 1491 N N . SER A 1 190 ? -7.999 10.892 9.930 1.00 93.69 190 SER A N 1
ATOM 1492 C CA . SER A 1 190 ? -8.881 11.630 10.838 1.00 93.69 190 SER A CA 1
ATOM 1493 C C . SER A 1 190 ? -10.126 10.826 11.215 1.00 93.69 190 SER A C 1
ATOM 1495 O O . SER A 1 190 ? -10.456 10.741 12.396 1.00 93.69 190 SER A O 1
ATOM 1497 N N . GLU A 1 191 ? -10.791 10.203 10.241 1.00 94.88 191 GLU A N 1
ATOM 1498 C CA . GLU A 1 191 ? -11.951 9.336 10.481 1.00 94.88 191 GLU A CA 1
ATOM 1499 C C . GLU A 1 191 ? -11.583 8.152 11.388 1.00 94.88 191 GLU A C 1
ATOM 1501 O O . GLU A 1 191 ? -12.290 7.877 12.359 1.00 94.88 191 GLU A O 1
ATOM 1506 N N . SER A 1 192 ? -10.438 7.509 11.133 1.00 93.81 192 SER A N 1
ATOM 1507 C CA . SER A 1 192 ? -9.938 6.410 11.964 1.00 93.81 192 SER A CA 1
ATOM 1508 C C . SER A 1 192 ? -9.609 6.863 13.387 1.00 93.81 192 SER A C 1
ATOM 1510 O O . SER A 1 192 ? -9.992 6.185 14.335 1.00 93.81 192 SER A O 1
ATOM 1512 N N . CYS A 1 193 ? -8.929 8.001 13.560 1.00 95.44 193 CYS A N 1
ATOM 1513 C CA . CYS A 1 193 ? -8.586 8.536 14.878 1.00 95.44 193 CYS A CA 1
ATOM 1514 C C . CYS A 1 193 ? -9.836 8.861 15.698 1.00 95.44 193 CYS A C 1
ATOM 1516 O O . CYS A 1 193 ? -9.880 8.543 16.882 1.00 95.44 193 CYS A O 1
ATOM 1518 N N . ILE A 1 194 ? -10.859 9.456 15.076 1.00 96.38 194 ILE A N 1
ATOM 1519 C CA . ILE A 1 194 ? -12.131 9.747 15.745 1.00 96.38 194 ILE A CA 1
ATOM 1520 C C . ILE A 1 194 ? -12.783 8.455 16.240 1.00 96.38 194 ILE A C 1
ATOM 1522 O O . ILE A 1 194 ? -13.272 8.422 17.369 1.00 96.38 194 ILE A O 1
ATOM 1526 N N . GLU A 1 195 ? -12.801 7.399 15.425 1.00 95.00 195 GLU A N 1
ATOM 1527 C CA . GLU A 1 195 ? -13.416 6.138 15.839 1.00 95.00 195 GLU A CA 1
ATOM 1528 C C . GLU A 1 195 ? -12.623 5.451 16.952 1.00 95.00 195 GLU A C 1
ATOM 1530 O O . GLU A 1 195 ? -13.217 5.033 17.943 1.00 95.00 195 GLU A O 1
ATOM 1535 N N . THR A 1 196 ? -11.289 5.430 16.861 1.00 96.31 196 THR A N 1
ATOM 1536 C CA . THR A 1 196 ? -10.437 4.939 17.952 1.00 96.31 196 THR A CA 1
ATOM 1537 C C . THR A 1 196 ? -10.684 5.729 19.236 1.00 96.31 196 THR A C 1
ATOM 1539 O O . THR A 1 196 ? -10.942 5.134 20.273 1.00 96.31 196 THR A O 1
ATOM 1542 N N . MET A 1 197 ? -10.702 7.065 19.181 1.00 96.44 197 MET A N 1
ATOM 1543 C CA . MET A 1 197 ? -10.977 7.899 20.356 1.00 96.44 197 MET A CA 1
ATOM 1544 C C . MET A 1 197 ? -12.355 7.619 20.965 1.00 96.44 197 MET A C 1
ATOM 1546 O O . MET A 1 197 ? -12.492 7.619 22.184 1.00 96.44 197 MET A O 1
ATOM 1550 N N . ARG A 1 198 ? -13.386 7.383 20.145 1.00 95.44 198 ARG A N 1
ATOM 1551 C CA . ARG A 1 198 ? -14.717 7.011 20.646 1.00 95.44 198 ARG A CA 1
ATOM 1552 C C . ARG A 1 198 ? -14.695 5.676 21.370 1.00 95.44 198 ARG A C 1
ATOM 1554 O O . ARG A 1 198 ? -15.340 5.561 22.407 1.00 95.44 198 ARG A O 1
ATOM 1561 N N . GLU A 1 199 ? -13.976 4.697 20.839 1.00 95.56 199 GLU A N 1
ATOM 1562 C CA . GLU A 1 199 ? -13.863 3.381 21.462 1.00 95.56 199 GLU A CA 1
ATOM 1563 C C . GLU A 1 199 ? -13.105 3.439 22.792 1.00 95.56 199 GLU A C 1
ATOM 1565 O O . GLU A 1 199 ? -13.569 2.902 23.799 1.00 95.56 199 GLU A O 1
ATOM 1570 N N . GLU A 1 200 ? -12.009 4.195 22.838 1.00 96.44 200 GLU A N 1
ATOM 1571 C CA . GLU A 1 200 ? -11.278 4.446 24.081 1.00 96.44 200 GLU A CA 1
ATOM 1572 C C . GLU A 1 200 ? -12.161 5.175 25.107 1.00 96.44 200 GLU A C 1
ATOM 1574 O O . GLU A 1 200 ? -12.236 4.771 26.266 1.00 96.44 200 GLU A O 1
ATOM 1579 N N . MET A 1 201 ? -12.921 6.200 24.696 1.00 95.81 201 MET A N 1
ATOM 1580 C CA . MET A 1 201 ? -13.845 6.898 25.601 1.00 95.81 201 MET A CA 1
ATOM 1581 C C . MET A 1 201 ? -14.953 5.986 26.147 1.00 95.81 201 MET A C 1
ATOM 1583 O O . MET A 1 201 ? -15.272 6.091 27.329 1.00 95.81 201 MET A O 1
ATOM 1587 N N . ARG A 1 202 ? -15.519 5.079 25.335 1.00 94.19 202 ARG A N 1
ATOM 1588 C CA . ARG A 1 202 ? -16.496 4.072 25.806 1.00 94.19 202 ARG A CA 1
ATOM 1589 C C . ARG A 1 202 ? -15.878 3.125 26.828 1.00 94.19 202 ARG A C 1
ATOM 1591 O O . ARG A 1 202 ? -16.523 2.762 27.805 1.00 94.19 202 ARG A O 1
ATOM 1598 N N . THR A 1 203 ? -14.621 2.747 26.617 1.00 94.75 203 THR A N 1
ATOM 1599 C CA . THR A 1 203 ? -13.883 1.876 27.538 1.00 94.75 203 THR A CA 1
ATOM 1600 C C . THR A 1 203 ? -13.624 2.567 28.881 1.00 94.75 203 THR A C 1
ATOM 1602 O O . THR A 1 203 ? -13.680 1.925 29.929 1.00 94.75 203 THR A O 1
ATOM 1605 N N . LEU A 1 204 ? -13.392 3.884 28.870 1.00 93.81 204 LEU A N 1
ATOM 1606 C CA . LEU A 1 204 ? -13.157 4.690 30.072 1.00 93.81 204 LEU A CA 1
ATOM 1607 C C . LEU A 1 204 ? -14.440 5.122 30.800 1.00 93.81 204 LEU A C 1
ATOM 1609 O O . LEU A 1 204 ? -14.372 5.470 31.979 1.00 93.81 204 LEU A O 1
ATOM 1613 N N . GLU A 1 205 ? -15.600 5.094 30.141 1.00 92.75 205 GLU A N 1
ATOM 1614 C CA . GLU A 1 205 ? -16.882 5.556 30.691 1.00 92.75 205 GLU A CA 1
ATOM 1615 C C . GLU A 1 205 ? -17.193 4.995 32.095 1.00 92.75 205 GLU A C 1
ATOM 1617 O O . GLU A 1 205 ? -17.444 5.806 32.990 1.00 92.75 205 GLU A O 1
ATOM 1622 N N . PRO A 1 206 ? -17.067 3.678 32.375 1.00 90.06 206 PRO A N 1
ATOM 1623 C CA . PRO A 1 206 ? -17.375 3.124 33.697 1.00 90.06 206 PRO A CA 1
ATOM 1624 C C . PRO A 1 206 ? -16.461 3.637 34.818 1.00 90.06 206 PRO A C 1
ATOM 1626 O O . PRO A 1 206 ? -16.854 3.644 35.982 1.00 90.06 206 PRO A O 1
ATOM 1629 N N . LEU A 1 207 ? -15.235 4.049 34.481 1.00 88.06 207 LEU A N 1
ATOM 1630 C CA . LEU A 1 207 ? -14.254 4.577 35.435 1.00 88.06 207 LEU A CA 1
ATOM 1631 C C . LEU A 1 207 ? -14.489 6.062 35.722 1.00 88.06 207 LEU A C 1
ATOM 1633 O O . LEU A 1 207 ? -14.172 6.546 36.807 1.00 88.06 207 LEU A O 1
ATOM 1637 N N . LEU A 1 208 ? -15.035 6.788 34.746 1.00 85.81 208 LEU A N 1
ATOM 1638 C CA . LEU A 1 208 ? -15.356 8.207 34.865 1.00 85.81 208 LEU A CA 1
ATOM 1639 C C . LEU A 1 208 ? -16.712 8.424 35.549 1.00 85.81 208 LEU A C 1
ATOM 1641 O O . LEU A 1 208 ? -16.895 9.422 36.245 1.00 85.81 208 LEU A O 1
ATOM 1645 N N . THR A 1 209 ? -17.640 7.471 35.428 1.00 81.94 209 THR A N 1
ATOM 1646 C CA . THR A 1 209 ? -18.899 7.442 36.182 1.00 81.94 209 THR A CA 1
ATOM 1647 C C . THR A 1 209 ? -18.708 6.749 37.533 1.00 81.94 209 THR A C 1
ATOM 1649 O O . THR A 1 209 ? -19.327 5.725 37.815 1.00 81.94 209 THR A O 1
ATOM 1652 N N . THR A 1 210 ? -17.835 7.284 38.388 1.00 68.50 210 THR A N 1
ATOM 1653 C CA . THR A 1 210 ? -17.836 6.884 39.803 1.00 68.50 210 THR A CA 1
ATOM 1654 C C . THR A 1 210 ? -19.065 7.472 40.495 1.00 68.50 210 THR A C 1
ATOM 1656 O O . THR A 1 210 ? -19.446 8.622 40.265 1.00 68.50 210 THR A O 1
ATOM 1659 N N . GLU A 1 211 ? -19.725 6.649 41.310 1.00 62.97 211 GLU A N 1
ATOM 1660 C CA . GLU A 1 211 ? -20.921 6.987 42.079 1.00 62.97 211 GLU A CA 1
ATOM 1661 C C . GLU A 1 211 ? -20.704 8.253 42.925 1.00 62.97 211 GLU A C 1
ATOM 1663 O O . GLU A 1 211 ? -20.182 8.211 44.033 1.00 62.97 211 GLU A O 1
ATOM 1668 N N . THR A 1 212 ? -21.180 9.399 42.442 1.00 60.31 212 THR A N 1
ATOM 1669 C CA . THR A 1 212 ? -21.388 10.601 43.270 1.00 60.31 212 THR A CA 1
ATOM 1670 C C . THR A 1 212 ? -22.779 10.611 43.914 1.00 60.31 212 THR A C 1
ATOM 1672 O O . THR A 1 212 ? -23.283 11.660 44.306 1.00 60.31 212 THR A O 1
ATOM 1675 N N . ALA A 1 213 ? -23.427 9.448 44.048 1.00 57.03 213 ALA A N 1
ATOM 1676 C CA . ALA A 1 213 ? -24.838 9.359 44.416 1.00 57.03 213 ALA A CA 1
ATOM 1677 C C . ALA A 1 213 ? -25.148 8.397 45.573 1.00 57.03 213 ALA A C 1
ATOM 1679 O O . ALA A 1 213 ? -26.249 7.865 45.620 1.00 57.03 213 ALA A O 1
ATOM 1680 N N . THR A 1 214 ? -24.250 8.204 46.539 1.00 56.56 214 THR A N 1
ATOM 1681 C CA . THR A 1 214 ? -24.605 7.538 47.808 1.00 56.56 214 THR A CA 1
ATOM 1682 C C . THR A 1 214 ? -23.805 8.073 48.995 1.00 56.56 214 THR A C 1
ATOM 1684 O O . THR A 1 214 ? -23.203 7.298 49.722 1.00 56.56 214 THR A O 1
ATOM 1687 N N . ASP A 1 215 ? -23.799 9.391 49.228 1.00 54.06 215 ASP A N 1
ATOM 1688 C CA . ASP A 1 215 ? -23.562 9.894 50.595 1.00 54.06 215 ASP A CA 1
ATOM 1689 C C . ASP A 1 215 ? -24.209 11.267 50.864 1.00 54.06 215 ASP A C 1
ATOM 1691 O O . ASP A 1 215 ? -23.585 12.241 51.276 1.00 54.06 215 ASP A O 1
ATOM 1695 N N . VAL A 1 216 ? -25.518 11.358 50.611 1.00 58.38 216 VAL A N 1
ATOM 1696 C CA . VAL A 1 216 ? -26.377 12.357 51.270 1.00 58.38 216 VAL A CA 1
ATOM 1697 C C . VAL A 1 216 ? -27.494 11.594 51.975 1.00 58.38 216 VAL A C 1
ATOM 1699 O O . VAL A 1 216 ? -28.672 11.692 51.631 1.00 58.38 216 VAL A O 1
ATOM 1702 N N . GLN A 1 217 ? -27.127 10.757 52.949 1.00 53.31 217 GLN A N 1
ATOM 1703 C CA . GLN A 1 217 ? -28.110 10.206 53.872 1.00 53.31 217 GLN A CA 1
ATOM 1704 C C . GLN A 1 217 ? -28.506 11.291 54.879 1.00 53.31 217 GLN A C 1
ATOM 1706 O O . GLN A 1 217 ? -27.764 11.657 55.784 1.00 53.31 217 GLN A O 1
ATOM 1711 N N . ALA A 1 218 ? -29.686 11.848 54.603 1.00 54.88 218 ALA A N 1
ATOM 1712 C CA . ALA A 1 218 ? -30.729 12.281 55.526 1.00 54.88 218 ALA A CA 1
ATOM 1713 C C . ALA A 1 218 ? -30.336 12.413 57.011 1.00 54.88 218 ALA A C 1
ATOM 1715 O O . ALA A 1 218 ? -29.972 11.447 57.679 1.00 54.88 218 ALA A O 1
ATOM 1716 N N . GLY A 1 219 ? -30.524 13.627 57.535 1.00 49.69 219 GLY A N 1
ATOM 1717 C CA . GLY A 1 219 ? -30.291 13.978 58.930 1.00 49.69 219 GLY A CA 1
ATOM 1718 C C . GLY A 1 219 ? -31.072 13.141 59.958 1.00 49.69 219 GLY A C 1
ATOM 1719 O O . GLY A 1 219 ? -32.041 12.452 59.630 1.00 49.69 219 GLY A O 1
ATOM 1720 N N . PRO A 1 220 ? -30.664 13.213 61.237 1.00 56.50 220 PRO A N 1
ATOM 1721 C CA . PRO A 1 220 ? -31.190 12.355 62.288 1.00 56.50 220 PRO A CA 1
ATOM 1722 C C . PRO A 1 220 ? -32.645 12.708 62.620 1.00 56.50 220 PRO A C 1
ATOM 1724 O O . PRO A 1 220 ? -32.932 13.722 63.259 1.00 56.50 220 PRO A O 1
ATOM 1727 N N . ALA A 1 221 ? -33.577 11.831 62.243 1.00 52.78 221 ALA A N 1
ATOM 1728 C CA . ALA A 1 221 ? -34.921 11.834 62.802 1.00 52.78 221 ALA A CA 1
ATOM 1729 C C . ALA A 1 221 ? -34.865 11.301 64.244 1.00 52.78 221 ALA A C 1
ATOM 1731 O O . ALA A 1 221 ? -34.862 10.100 64.501 1.00 52.78 221 ALA A O 1
ATOM 1732 N N . SER A 1 222 ? -34.810 12.236 65.190 1.00 56.53 222 SER A N 1
ATOM 1733 C CA . SER A 1 222 ? -35.168 12.024 66.590 1.00 56.53 222 SER A CA 1
ATOM 1734 C C . SER A 1 222 ? -36.621 11.546 66.680 1.00 56.53 222 SER A C 1
ATOM 1736 O O . SER A 1 222 ? -37.542 12.293 66.350 1.00 56.53 222 SER A O 1
ATOM 1738 N N . ALA A 1 223 ? -36.839 10.312 67.133 1.00 52.56 223 ALA A N 1
ATOM 1739 C CA . ALA A 1 223 ? -38.149 9.835 67.562 1.00 52.56 223 ALA A CA 1
ATOM 1740 C C . ALA A 1 223 ? -37.998 9.093 68.892 1.00 52.56 223 ALA A C 1
ATOM 1742 O O . ALA A 1 223 ? -37.349 8.056 69.011 1.00 52.56 223 ALA A O 1
ATOM 1743 N N . THR A 1 224 ? -38.572 9.712 69.912 1.00 52.47 224 THR A N 1
ATOM 1744 C CA . THR A 1 224 ? -38.566 9.339 71.318 1.00 52.47 224 THR A CA 1
ATOM 1745 C C . THR A 1 224 ? -39.366 8.065 71.583 1.00 52.47 224 THR A C 1
ATOM 1747 O O . THR A 1 224 ? -40.506 7.908 71.150 1.00 52.47 224 THR A O 1
ATOM 1750 N N . ALA A 1 225 ? -38.771 7.168 72.368 1.00 52.19 225 ALA A N 1
ATOM 1751 C CA . ALA A 1 225 ? -39.435 6.012 72.947 1.00 52.19 225 ALA A CA 1
ATOM 1752 C C . ALA A 1 225 ? -40.538 6.449 73.928 1.00 52.19 225 ALA A C 1
ATOM 1754 O O . ALA A 1 225 ? -40.280 7.208 74.865 1.00 52.19 225 ALA A O 1
ATOM 1755 N N . LYS A 1 226 ? -41.755 5.919 73.764 1.00 54.28 226 LYS A N 1
ATOM 1756 C CA . LYS A 1 226 ? -42.757 5.863 74.835 1.00 54.28 226 LYS A CA 1
ATOM 1757 C C . LYS A 1 226 ? -42.951 4.415 75.258 1.00 54.28 226 LYS A C 1
ATOM 1759 O O . LYS A 1 226 ? -43.600 3.625 74.584 1.00 54.28 226 LYS A O 1
ATOM 1764 N N . CYS A 1 227 ? -42.358 4.114 76.406 1.00 48.78 227 CYS A N 1
ATOM 1765 C CA . CYS A 1 227 ? -42.738 3.026 77.286 1.00 48.78 227 CYS A CA 1
ATOM 1766 C C . CYS A 1 227 ? -44.146 3.320 77.823 1.00 48.78 227 CYS A C 1
ATOM 1768 O O . CYS A 1 227 ? -44.381 4.397 78.376 1.00 48.78 227 CYS A O 1
ATOM 1770 N N . THR A 1 228 ? -45.099 2.406 77.662 1.00 60.09 228 THR A N 1
ATOM 1771 C CA . THR A 1 228 ? -46.304 2.396 78.499 1.00 60.09 228 THR A CA 1
ATOM 1772 C C . THR A 1 228 ? -46.738 0.954 78.703 1.00 60.09 228 THR A C 1
ATOM 1774 O O . THR A 1 228 ? -47.134 0.267 77.767 1.00 60.09 228 THR A O 1
ATOM 1777 N N . SER A 1 229 ? -46.582 0.510 79.945 1.00 57.28 229 SER A N 1
ATOM 1778 C CA . SER A 1 229 ? -47.114 -0.728 80.494 1.00 57.28 229 SER A 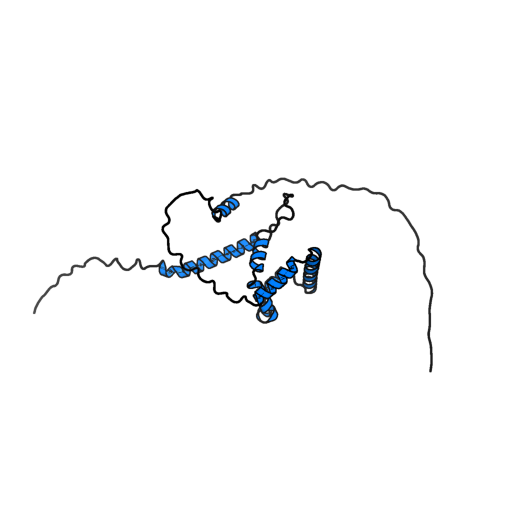CA 1
ATOM 1779 C C . SER A 1 229 ? -48.640 -0.715 80.504 1.00 57.28 229 SER A C 1
ATOM 1781 O O . SER A 1 229 ? -49.217 0.309 80.877 1.00 57.28 229 SER A O 1
ATOM 1783 N N . LEU A 1 230 ? -49.253 -1.864 80.225 1.00 51.25 230 LEU A N 1
ATOM 1784 C CA . LEU A 1 230 ? -50.210 -2.549 81.105 1.00 51.25 230 LEU A CA 1
ATOM 1785 C C . LEU A 1 230 ? -50.422 -3.981 80.605 1.00 51.25 230 LEU A C 1
ATOM 1787 O O . LEU A 1 230 ? -50.584 -4.149 79.378 1.00 51.25 230 LEU A O 1
#

Radius of gyration: 37.66 Å; chains: 1; bounding box: 78×77×145 Å

Sequence (230 aa):
MSAEASDAEAEPRAVPSASDTPPTTQETPPEPEIDSEDEYYDNSEEMLWEALNPSRPPSPTPSIHDEEDEPLEPAEEQEDVPESPFVARTRNLRAVLDDLPEDEMESKLLHVLDAMDETGLDIPLFMEVLCWGRKCAVQNARIRYARTTFMCSDELPLVVKRCLKPPRWNASTRKKRAKGGRARLAQVVSESCIETMREEMRTLEPLLTTETATDVQAGPASATAKCTSL

pLDDT: mean 73.65, std 18.81, range [40.28, 97.81]